Protein AF-A0A7Z0WDB1-F1 (afdb_monomer_lite)

pLDDT: mean 88.51, std 14.25, range [30.34, 98.25]

Foldseek 3Di:
DDDPDPPPDPDPPPPLDQDDADPDPFFHQKKKQQLFFPDQDDPQDPPVSSPDDRLRSLLVCLLVQWADFTADPLGFFGKRKIFGGDQVLLLCCVPPVVGQQWIWMFGNSVCVVLVKDFADEDEPVCSVVLVVDHSNSSSRYFYCDPDPVDHGHPVSRRMMIRGDRDDIGGHDLVRTQETGAADPPDDHDFNDKDKDFPVWWAQQVVRHTDPPPVDPSIDGDIDIDGHGGSNHPPHWYFYDDPSHTDTDD

Secondary structure (DSSP, 8-state):
-----------------PPPP--STT--SEEEEES--SSPPPTTS-HHHHHS-HHHHHHHHHHHTEE--B--TT-SS-EEEEEE--HHHHHHHHHTT---S-EEEEEHHHHHHTT-EEPEEEEGGGHHHHTTS-HHHHTTEEEEB--SSS-B--GGG-EEEEE-SSS-EE--GGGEEEEEESSTT--PPPSEEEEEEEEEEEETTT--B---TTSTTEEEEEEEEEEPPTTTTTSEEEEEETTEEEEE-

Organism: NCBI:txid485602

Structure (mmCIF, N/CA/C/O backbone):
data_AF-A0A7Z0WDB1-F1
#
_entry.id   AF-A0A7Z0WDB1-F1
#
loop_
_atom_site.group_PDB
_atom_site.id
_atom_site.type_symbol
_atom_site.label_atom_id
_atom_site.label_alt_id
_atom_site.label_comp_id
_atom_site.label_asym_id
_atom_site.label_entity_id
_atom_site.label_seq_id
_atom_site.pdbx_PDB_ins_code
_atom_site.Cartn_x
_atom_site.Cartn_y
_atom_site.Cartn_z
_atom_site.occupancy
_atom_site.B_iso_or_equiv
_atom_site.auth_seq_id
_atom_site.auth_comp_id
_atom_site.auth_asym_id
_atom_site.auth_atom_id
_atom_site.pdbx_PDB_model_num
ATOM 1 N N . MET A 1 1 ? 27.052 30.063 -28.445 1.00 38.59 1 MET A N 1
ATOM 2 C CA . MET A 1 1 ? 25.999 30.661 -27.600 1.00 38.59 1 MET A CA 1
ATOM 3 C C . MET A 1 1 ? 24.677 30.492 -28.322 1.00 38.59 1 MET A C 1
ATOM 5 O O . MET A 1 1 ? 24.383 31.265 -29.219 1.00 38.59 1 MET A O 1
ATOM 9 N N . LEU A 1 2 ? 23.943 29.428 -28.005 1.00 31.00 2 LEU A N 1
ATOM 10 C CA . LEU A 1 2 ? 22.585 29.199 -28.490 1.00 31.00 2 LEU A CA 1
ATOM 11 C C . LEU A 1 2 ? 21.698 29.111 -27.251 1.00 31.00 2 LEU A C 1
ATOM 13 O O . LEU A 1 2 ? 21.978 28.345 -26.334 1.00 31.00 2 LEU A O 1
ATOM 17 N N . SER A 1 3 ? 20.730 30.017 -27.210 1.00 31.23 3 SER A N 1
ATOM 18 C CA . SER A 1 3 ? 19.803 30.259 -26.114 1.00 31.23 3 SER A CA 1
ATOM 19 C C . SER A 1 3 ? 18.875 29.058 -25.922 1.00 31.23 3 SER A C 1
ATOM 21 O O . SER A 1 3 ? 18.164 28.681 -26.854 1.00 31.23 3 SER A O 1
ATOM 23 N N . CYS A 1 4 ? 18.878 28.470 -24.722 1.00 30.34 4 CYS A N 1
ATOM 24 C CA . CYS A 1 4 ? 17.812 27.580 -24.270 1.00 30.34 4 CYS A CA 1
ATOM 25 C C . CYS A 1 4 ? 16.528 28.404 -24.148 1.00 30.34 4 CYS A C 1
ATOM 27 O O . CYS A 1 4 ? 16.355 29.159 -23.193 1.00 30.34 4 CYS A O 1
ATOM 29 N N . SER A 1 5 ? 15.624 28.257 -25.115 1.00 33.12 5 SER A N 1
ATOM 30 C CA . SER A 1 5 ? 14.232 28.650 -24.923 1.00 33.12 5 SER A CA 1
ATOM 31 C C . SER A 1 5 ? 13.624 27.696 -23.901 1.00 33.12 5 SER A C 1
ATOM 33 O O . SER A 1 5 ? 13.421 26.517 -24.185 1.00 33.12 5 SER A O 1
ATOM 35 N N . ALA A 1 6 ? 13.386 28.205 -22.694 1.00 37.69 6 ALA A N 1
ATOM 36 C CA . ALA A 1 6 ? 12.505 27.574 -21.731 1.00 37.69 6 ALA A CA 1
ATOM 37 C C . ALA A 1 6 ? 11.120 27.448 -22.377 1.00 37.69 6 ALA A C 1
ATOM 39 O O . ALA A 1 6 ? 10.460 28.452 -22.650 1.00 37.69 6 ALA A O 1
ATOM 40 N N . LEU A 1 7 ? 10.698 26.214 -22.649 1.00 34.03 7 LEU A N 1
ATOM 41 C CA . LEU A 1 7 ? 9.294 25.913 -22.882 1.00 34.03 7 LEU A CA 1
ATOM 42 C C . LEU A 1 7 ? 8.573 26.161 -21.556 1.00 34.03 7 LEU A C 1
ATOM 44 O O . LEU A 1 7 ? 8.594 25.333 -20.651 1.00 34.03 7 LEU A O 1
ATOM 48 N N . LEU A 1 8 ? 8.010 27.358 -21.429 1.00 35.12 8 LEU A N 1
ATOM 49 C CA . LEU A 1 8 ? 7.005 27.674 -20.428 1.00 35.12 8 LEU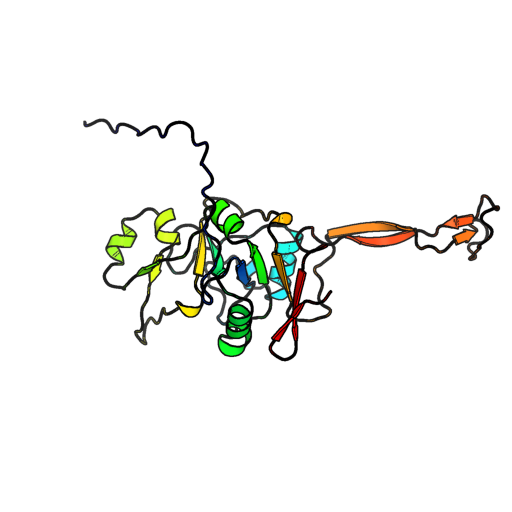 A CA 1
ATOM 50 C C . LEU A 1 8 ? 5.771 26.835 -20.771 1.00 35.12 8 LEU A C 1
ATOM 52 O O . LEU A 1 8 ? 5.099 27.107 -21.766 1.00 35.12 8 LEU A O 1
ATOM 56 N N . PHE A 1 9 ? 5.512 25.792 -19.984 1.00 38.75 9 PHE A N 1
ATOM 57 C CA . PHE A 1 9 ? 4.227 25.103 -20.009 1.00 38.75 9 PHE A CA 1
ATOM 58 C C . PHE A 1 9 ? 3.161 26.091 -19.505 1.00 38.75 9 PHE A C 1
ATOM 60 O O . PHE A 1 9 ? 3.326 26.648 -18.417 1.00 38.75 9 PHE A O 1
ATOM 67 N N . PRO A 1 10 ? 2.129 26.403 -20.307 1.00 39.53 10 PRO A N 1
ATOM 68 C CA . PRO A 1 10 ? 1.077 27.311 -19.887 1.00 39.53 10 PRO A CA 1
ATOM 69 C C . PRO A 1 10 ? 0.180 26.615 -18.859 1.00 39.53 10 PRO A C 1
ATOM 71 O O . PRO A 1 10 ? -0.410 25.590 -19.170 1.00 39.53 10 PRO A O 1
ATOM 74 N N . ASP A 1 11 ? 0.096 27.207 -17.666 1.00 41.34 11 ASP A N 1
ATOM 75 C CA . ASP A 1 11 ? -0.993 27.084 -16.684 1.00 41.34 11 ASP A CA 1
ATOM 76 C C . ASP A 1 11 ? -1.552 25.652 -16.494 1.00 41.34 11 ASP A C 1
ATOM 78 O O . ASP A 1 11 ? -2.602 25.287 -17.029 1.00 41.34 11 ASP A O 1
ATOM 82 N N . ASP A 1 12 ? -0.826 24.833 -15.719 1.00 43.88 12 ASP A N 1
ATOM 83 C CA . ASP A 1 12 ? -1.191 23.465 -15.315 1.00 43.88 12 ASP A CA 1
ATOM 84 C C . ASP A 1 12 ? -2.420 23.462 -14.383 1.00 43.88 12 ASP A C 1
ATOM 86 O O . ASP A 1 12 ? -2.365 23.135 -13.198 1.00 43.88 12 ASP A O 1
ATOM 90 N N . THR A 1 13 ? -3.593 23.741 -14.941 1.00 43.56 13 THR A N 1
ATOM 91 C CA . THR A 1 13 ? -4.767 22.965 -14.540 1.00 43.56 13 THR A CA 1
ATOM 92 C C . THR A 1 13 ? -4.617 21.610 -15.215 1.00 43.56 13 THR A C 1
ATOM 94 O O . THR A 1 13 ? -5.132 21.378 -16.307 1.00 43.56 13 THR A O 1
ATOM 97 N N . LEU A 1 14 ? -3.824 20.726 -14.597 1.00 50.75 14 LEU A N 1
ATOM 98 C CA . LEU A 1 14 ? -3.783 19.315 -14.962 1.00 50.75 14 LEU A CA 1
ATOM 99 C C . LEU A 1 14 ? -5.238 18.844 -15.009 1.00 50.75 14 LEU A C 1
ATOM 101 O O . LEU A 1 14 ? -5.885 18.706 -13.973 1.00 50.75 14 LEU A O 1
ATOM 105 N N . ASN A 1 15 ? -5.774 18.640 -16.214 1.00 50.28 15 ASN A N 1
ATOM 106 C CA . ASN A 1 15 ? -6.967 17.832 -16.398 1.00 50.28 15 ASN A CA 1
ATOM 107 C C . ASN A 1 15 ? -6.585 16.462 -15.853 1.00 50.28 15 ASN A C 1
ATOM 109 O O . ASN A 1 15 ? -5.952 15.672 -16.561 1.00 50.28 15 ASN A O 1
ATOM 113 N N . VAL A 1 16 ? -6.884 16.225 -14.574 1.00 57.31 16 VAL A N 1
ATOM 114 C CA . VAL A 1 16 ? -6.633 14.953 -13.912 1.00 57.31 16 VAL A CA 1
ATOM 115 C C . VAL A 1 16 ? -7.408 13.926 -14.713 1.00 57.31 16 VAL A C 1
ATOM 117 O O . VAL A 1 16 ? -8.638 13.861 -14.696 1.00 57.31 16 VAL A O 1
ATOM 120 N N . THR A 1 17 ? -6.671 13.215 -15.557 1.00 77.38 17 THR A N 1
ATOM 121 C CA . THR A 1 17 ? -7.268 12.307 -16.515 1.00 77.38 17 THR A CA 1
ATOM 122 C C . THR A 1 17 ? -7.651 11.081 -15.720 1.00 77.38 17 THR A C 1
ATOM 124 O O . THR A 1 17 ? -6.786 10.362 -15.225 1.00 77.38 17 THR A O 1
ATOM 127 N N . ARG A 1 18 ? -8.957 10.872 -15.562 1.00 91.00 18 ARG A N 1
ATOM 128 C CA . ARG A 1 18 ? -9.481 9.674 -14.921 1.00 91.00 18 ARG A CA 1
ATOM 129 C C . ARG A 1 18 ? -9.010 8.447 -15.702 1.00 91.00 18 ARG A C 1
ATOM 131 O O . ARG A 1 18 ? -9.263 8.341 -16.906 1.00 91.00 18 ARG A O 1
ATOM 138 N N . LEU A 1 19 ? -8.328 7.534 -15.020 1.00 92.44 19 LEU A N 1
ATOM 139 C CA . LEU A 1 19 ? -7.968 6.233 -15.556 1.00 92.44 19 LEU A CA 1
ATOM 140 C C . LEU A 1 19 ? -9.236 5.444 -15.882 1.00 92.44 19 LEU A C 1
ATOM 142 O O . LEU A 1 19 ? -10.295 5.615 -15.274 1.00 92.44 19 LEU A O 1
ATOM 146 N N . ARG A 1 20 ? -9.131 4.566 -16.879 1.00 92.31 20 ARG A N 1
ATOM 147 C CA . ARG A 1 20 ? -10.222 3.641 -17.183 1.00 92.31 20 ARG A CA 1
ATOM 148 C C . ARG A 1 20 ? -10.359 2.646 -16.031 1.00 92.31 20 ARG A C 1
ATOM 150 O O . ARG A 1 20 ? -9.318 2.151 -15.599 1.00 92.31 20 ARG A O 1
ATOM 157 N N . PRO A 1 21 ? -11.587 2.313 -15.603 1.00 90.94 21 PRO A N 1
ATOM 158 C CA . PRO A 1 21 ? -11.815 1.221 -14.663 1.00 90.94 21 PRO A CA 1
ATOM 159 C C . PRO A 1 21 ? -11.153 -0.083 -15.119 1.00 90.94 21 PRO A C 1
ATOM 161 O O . PRO A 1 21 ? -10.914 -0.302 -16.314 1.00 90.94 21 PRO A O 1
ATOM 164 N N . ALA A 1 22 ? -10.814 -0.941 -14.164 1.00 89.81 22 ALA A N 1
ATOM 165 C CA . ALA A 1 22 ? -10.252 -2.253 -14.436 1.00 89.81 22 ALA A CA 1
ATOM 166 C C . ALA A 1 22 ? -11.361 -3.234 -14.847 1.00 89.81 22 ALA A C 1
ATOM 168 O O . ALA A 1 22 ? -11.898 -3.970 -14.029 1.00 89.81 22 ALA A O 1
ATOM 169 N N . ASP A 1 23 ? -11.680 -3.267 -16.142 1.00 88.88 23 ASP A N 1
ATOM 170 C CA . ASP A 1 23 ? -12.677 -4.204 -16.689 1.00 88.88 23 ASP A CA 1
ATOM 171 C C . ASP A 1 23 ? -12.086 -5.593 -17.014 1.00 88.88 23 ASP A C 1
ATOM 173 O O . ASP A 1 23 ? -12.818 -6.560 -17.233 1.00 88.88 23 ASP A O 1
ATOM 177 N N . HIS A 1 24 ? -10.755 -5.705 -17.094 1.00 88.19 24 HIS A N 1
ATOM 178 C CA . HIS A 1 24 ? -10.068 -6.967 -17.375 1.00 88.19 24 HIS A CA 1
ATOM 179 C C . HIS A 1 24 ? -9.868 -7.767 -16.076 1.00 88.19 24 HIS A C 1
ATOM 181 O O . HIS A 1 24 ? -9.386 -7.187 -15.106 1.00 88.19 24 HIS A O 1
ATOM 187 N N . PRO A 1 25 ? -10.132 -9.089 -16.051 1.00 85.69 25 PRO A N 1
ATOM 188 C CA . PRO A 1 25 ? -10.057 -9.897 -14.824 1.00 85.69 25 PRO A CA 1
ATOM 189 C C . PRO A 1 25 ? -8.668 -9.918 -14.165 1.00 85.69 25 PRO A C 1
ATOM 191 O O . PRO A 1 25 ? -8.564 -10.051 -12.950 1.00 85.69 25 PRO A O 1
ATOM 194 N N . ASP A 1 26 ? -7.608 -9.747 -14.958 1.00 85.44 26 ASP A N 1
ATOM 195 C CA . ASP A 1 26 ? -6.220 -9.686 -14.471 1.00 85.44 26 ASP A CA 1
ATOM 196 C C . ASP A 1 26 ? -5.743 -8.260 -14.123 1.00 85.44 26 ASP A C 1
ATOM 198 O O . ASP A 1 26 ? -4.553 -8.032 -13.903 1.00 85.44 26 ASP A O 1
ATOM 202 N N . MET A 1 27 ? -6.644 -7.275 -14.127 1.00 90.06 27 MET A N 1
ATOM 203 C CA . MET A 1 27 ? -6.378 -5.902 -13.698 1.00 90.06 27 MET A CA 1
ATOM 204 C C . MET A 1 27 ? -7.158 -5.594 -12.422 1.00 90.06 27 MET A C 1
ATOM 206 O O . MET A 1 27 ? -8.155 -6.239 -12.115 1.00 90.06 27 MET A O 1
ATOM 210 N N . SER A 1 28 ? -6.700 -4.593 -11.676 1.00 93.94 28 SER A N 1
ATOM 211 C CA . SER A 1 28 ? -7.374 -4.151 -10.457 1.00 93.94 28 SER A CA 1
ATOM 212 C C . SER A 1 28 ? -7.471 -2.635 -10.421 1.00 93.94 28 SER A C 1
ATOM 214 O O . SER A 1 28 ? -6.554 -1.939 -10.862 1.00 93.94 28 SER A O 1
ATOM 216 N N . ASP A 1 29 ? -8.576 -2.131 -9.876 1.00 95.12 29 ASP A N 1
ATOM 217 C CA . ASP A 1 29 ? -8.707 -0.728 -9.479 1.00 95.12 29 ASP A CA 1
ATOM 218 C C . ASP A 1 29 ? -8.072 -0.461 -8.108 1.00 95.12 29 ASP A C 1
ATOM 220 O O . ASP A 1 29 ? -8.114 0.666 -7.622 1.00 95.12 29 ASP A O 1
ATOM 224 N N . TRP A 1 30 ? -7.433 -1.468 -7.506 1.00 95.88 30 TRP A N 1
ATOM 225 C CA . TRP A 1 30 ? -6.785 -1.369 -6.206 1.00 95.88 30 TRP A CA 1
ATOM 226 C C . TRP A 1 30 ? -5.293 -1.675 -6.258 1.00 95.88 30 TRP A C 1
ATOM 228 O O . TRP A 1 30 ? -4.822 -2.561 -6.981 1.00 95.88 30 TRP A O 1
ATOM 238 N N . LEU A 1 31 ? -4.552 -0.951 -5.422 1.00 98.06 31 LEU A N 1
ATOM 239 C CA . LEU A 1 31 ? -3.119 -1.101 -5.236 1.00 98.06 31 LEU A CA 1
ATOM 240 C C . LEU A 1 31 ? -2.771 -1.300 -3.773 1.00 98.06 31 LEU A C 1
ATOM 242 O O . LEU A 1 31 ? -3.148 -0.511 -2.913 1.00 98.06 31 LEU A O 1
ATOM 246 N N . THR A 1 32 ? -1.993 -2.342 -3.508 1.00 98.12 32 THR A N 1
ATOM 247 C CA . THR A 1 32 ? -1.588 -2.712 -2.153 1.00 98.12 32 THR A CA 1
ATOM 248 C C . THR A 1 32 ? -0.161 -2.263 -1.882 1.00 98.12 32 THR A C 1
ATOM 250 O O . THR A 1 32 ? 0.763 -2.644 -2.603 1.00 98.12 32 THR A O 1
ATOM 253 N N . HIS A 1 33 ? 0.047 -1.500 -0.812 1.00 98.12 33 HIS A N 1
ATOM 254 C CA . HIS A 1 33 ? 1.364 -1.325 -0.208 1.00 98.12 33 HIS A CA 1
ATOM 255 C C . HIS A 1 33 ? 1.541 -2.350 0.912 1.00 98.12 33 HIS A C 1
ATOM 257 O O . HIS A 1 33 ? 1.021 -2.170 2.013 1.00 98.12 33 HIS A O 1
ATOM 263 N N . PHE A 1 34 ? 2.289 -3.421 0.649 1.00 97.69 34 PHE A N 1
ATOM 264 C CA . PHE A 1 34 ? 2.680 -4.358 1.700 1.00 97.69 34 PHE A CA 1
ATOM 265 C C . PHE A 1 34 ? 3.734 -3.735 2.619 1.00 97.69 34 PHE A C 1
ATOM 267 O O . PHE A 1 34 ? 4.723 -3.155 2.160 1.00 97.69 34 PHE A O 1
ATOM 274 N N . THR A 1 35 ? 3.572 -3.919 3.926 1.00 96.62 35 THR A N 1
ATOM 275 C CA . THR A 1 35 ? 4.500 -3.394 4.940 1.00 96.62 35 THR A CA 1
ATOM 276 C C . THR A 1 35 ? 5.659 -4.347 5.240 1.00 96.62 35 THR A C 1
ATOM 278 O O . THR A 1 35 ? 6.550 -4.038 6.031 1.00 96.62 35 THR A O 1
ATOM 281 N N . GLY A 1 36 ? 5.725 -5.477 4.540 1.00 92.56 36 GLY A N 1
ATOM 282 C CA . GLY A 1 36 ? 6.875 -6.369 4.517 1.00 92.56 36 GLY A CA 1
ATOM 283 C C . GLY A 1 36 ? 6.992 -7.105 3.186 1.00 92.56 36 GLY A C 1
ATOM 284 O O . GLY A 1 36 ? 6.176 -6.929 2.285 1.00 92.56 36 GLY A O 1
ATOM 285 N N . ARG A 1 37 ? 8.042 -7.914 3.039 1.00 85.31 37 ARG A N 1
ATOM 286 C CA . ARG A 1 37 ? 8.297 -8.712 1.832 1.00 85.31 37 ARG A CA 1
ATOM 287 C C . ARG A 1 37 ? 8.847 -10.082 2.203 1.00 85.31 37 ARG A C 1
ATOM 289 O O . ARG A 1 37 ? 9.436 -10.239 3.268 1.00 85.31 37 ARG A O 1
ATOM 296 N N . ALA A 1 38 ? 8.770 -11.021 1.265 1.00 83.19 38 ALA A N 1
ATOM 297 C CA . ALA A 1 38 ? 9.368 -12.356 1.355 1.00 83.19 38 ALA A CA 1
ATOM 298 C C . ALA A 1 38 ? 10.914 -12.371 1.286 1.00 83.19 38 ALA A C 1
ATOM 300 O O . ALA A 1 38 ? 11.532 -13.376 0.942 1.00 83.19 38 ALA A O 1
ATOM 301 N N . ARG A 1 39 ? 11.562 -11.228 1.539 1.00 82.56 39 ARG A N 1
ATOM 302 C CA . ARG A 1 39 ? 13.013 -11.044 1.460 1.00 82.56 39 ARG A CA 1
ATOM 303 C C . ARG A 1 39 ? 13.482 -10.033 2.507 1.00 82.56 39 ARG A C 1
ATOM 305 O O . ARG A 1 39 ? 12.700 -9.151 2.870 1.00 82.56 39 ARG A O 1
ATOM 312 N N . PRO A 1 40 ? 14.748 -10.110 2.958 1.00 78.81 40 PRO A N 1
ATOM 313 C CA . PRO A 1 40 ? 15.308 -9.127 3.876 1.00 78.81 40 PRO A CA 1
ATOM 314 C C . PRO A 1 40 ? 15.193 -7.702 3.331 1.00 78.81 40 PRO A C 1
ATOM 316 O O . PRO A 1 40 ? 15.293 -7.469 2.121 1.00 78.81 40 PRO A O 1
ATOM 319 N N . ALA A 1 41 ? 15.012 -6.738 4.232 1.00 79.31 41 ALA A N 1
ATOM 320 C CA . ALA A 1 41 ? 14.983 -5.334 3.856 1.00 79.31 41 ALA A CA 1
ATOM 321 C C . ALA A 1 41 ? 16.333 -4.897 3.255 1.00 79.31 41 ALA A C 1
ATOM 323 O O . ALA A 1 41 ? 17.403 -5.265 3.741 1.00 79.31 41 ALA A O 1
ATOM 324 N N . SER A 1 42 ? 16.280 -4.094 2.190 1.00 78.25 42 SER A N 1
ATOM 325 C CA . SER A 1 42 ? 17.474 -3.516 1.560 1.00 78.25 42 SER A CA 1
ATOM 326 C C . SER A 1 42 ? 18.161 -2.526 2.498 1.00 78.25 42 SER A C 1
ATOM 328 O O . SER A 1 42 ? 17.484 -1.766 3.185 1.00 78.25 42 SER A O 1
ATOM 330 N N . ASN A 1 43 ? 19.494 -2.443 2.446 1.00 80.50 43 ASN A N 1
ATOM 331 C CA . ASN A 1 43 ? 20.279 -1.448 3.188 1.00 80.50 43 ASN A CA 1
ATOM 332 C C . ASN A 1 43 ? 19.950 0.012 2.828 1.00 80.50 43 ASN A C 1
ATOM 334 O O .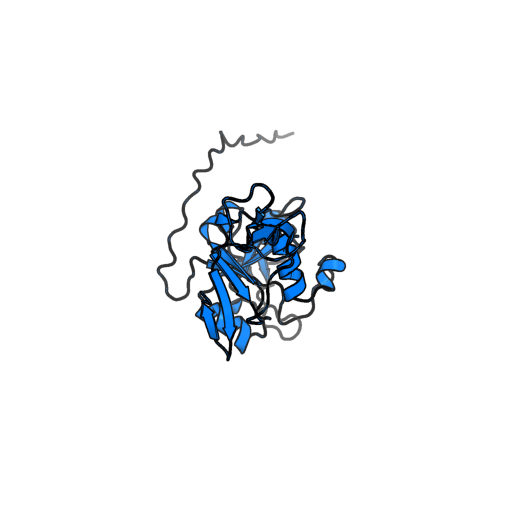 ASN A 1 43 ? 20.310 0.907 3.585 1.00 80.50 43 ASN A O 1
ATOM 338 N N . ASN A 1 44 ? 19.256 0.245 1.710 1.00 80.12 44 ASN A N 1
ATOM 339 C CA . ASN A 1 44 ? 18.792 1.571 1.286 1.00 80.12 44 ASN A CA 1
ATOM 340 C C . ASN A 1 44 ? 17.550 2.059 2.053 1.00 80.12 44 ASN A C 1
ATOM 342 O O . ASN A 1 44 ? 17.112 3.189 1.854 1.00 80.12 44 ASN A O 1
ATOM 346 N N . VAL A 1 45 ? 16.949 1.203 2.879 1.00 83.44 45 VAL A N 1
ATOM 347 C CA . VAL A 1 45 ? 15.829 1.560 3.751 1.00 83.44 45 VAL A CA 1
ATOM 348 C C . VAL A 1 45 ? 16.382 2.116 5.067 1.00 83.44 45 VAL A C 1
ATOM 350 O O . VAL A 1 45 ? 17.391 1.624 5.579 1.00 83.44 45 VAL A O 1
ATOM 353 N N . ASP A 1 46 ? 15.723 3.130 5.633 1.00 85.94 46 ASP A N 1
ATOM 354 C CA . ASP A 1 46 ? 16.080 3.689 6.943 1.00 85.94 46 ASP A CA 1
ATOM 355 C C . ASP A 1 46 ? 16.244 2.578 7.999 1.00 85.94 46 ASP A C 1
ATOM 357 O O . ASP A 1 46 ? 15.469 1.621 8.031 1.00 85.94 46 ASP A O 1
ATOM 361 N N . ALA A 1 47 ? 17.276 2.676 8.845 1.00 87.31 47 ALA A N 1
ATOM 362 C CA . ALA A 1 47 ? 17.594 1.650 9.842 1.00 87.31 47 ALA A CA 1
ATOM 363 C C . ALA A 1 47 ? 16.414 1.337 10.773 1.00 87.31 47 ALA A C 1
ATOM 365 O O . ALA A 1 47 ? 16.140 0.168 11.027 1.00 87.31 47 ALA A O 1
ATOM 366 N N . ARG A 1 48 ? 15.663 2.359 11.198 1.00 87.06 48 ARG A N 1
ATOM 367 C CA . ARG A 1 48 ? 14.499 2.183 12.072 1.00 87.06 48 ARG A CA 1
ATOM 368 C C . ARG A 1 48 ? 13.396 1.408 11.364 1.00 87.06 48 ARG A C 1
ATOM 370 O O . ARG A 1 48 ? 12.797 0.524 11.958 1.00 87.06 48 ARG A O 1
ATOM 377 N N . ILE A 1 49 ? 13.160 1.699 10.082 1.00 87.75 49 ILE A N 1
ATOM 378 C CA . ILE A 1 49 ? 12.163 0.980 9.274 1.00 87.75 49 ILE A CA 1
ATOM 379 C C . ILE A 1 49 ? 12.617 -0.461 9.006 1.00 87.75 49 ILE A C 1
ATOM 381 O O . ILE A 1 49 ? 11.790 -1.366 8.992 1.00 87.75 49 ILE A O 1
ATOM 385 N N . ARG A 1 50 ? 13.920 -0.697 8.805 1.00 88.62 50 ARG A N 1
ATOM 386 C CA . ARG A 1 50 ? 14.468 -2.048 8.589 1.00 88.62 50 ARG A CA 1
ATOM 387 C C . ARG A 1 50 ? 14.277 -2.977 9.785 1.00 88.62 50 ARG A C 1
ATOM 389 O O . ARG A 1 50 ? 14.189 -4.183 9.586 1.00 88.62 50 ARG A O 1
ATOM 396 N N . GLU A 1 51 ? 14.255 -2.427 10.993 1.00 90.69 51 GLU A N 1
ATOM 397 C CA . GLU A 1 51 ? 14.094 -3.184 12.238 1.00 90.69 51 GLU A CA 1
ATOM 398 C C . GLU A 1 51 ? 12.622 -3.453 12.591 1.00 90.69 51 GLU A C 1
ATOM 400 O O . GLU A 1 51 ? 12.342 -4.352 13.385 1.00 90.69 51 GLU A O 1
ATOM 405 N N . MET A 1 52 ? 11.680 -2.716 11.994 1.00 94.25 52 MET A N 1
ATOM 406 C CA . MET A 1 52 ? 10.248 -2.917 12.215 1.00 94.25 52 MET A CA 1
ATOM 407 C C . MET A 1 52 ? 9.769 -4.231 11.597 1.00 94.25 52 MET A C 1
ATOM 409 O O . MET A 1 52 ? 10.034 -4.539 10.432 1.00 94.25 52 MET A O 1
ATOM 413 N N . LYS A 1 53 ? 8.974 -4.977 12.364 1.00 95.50 53 LYS A N 1
ATOM 414 C CA . LYS A 1 53 ? 8.146 -6.054 11.818 1.00 95.50 53 LYS A CA 1
ATOM 415 C C . LYS A 1 53 ? 7.028 -5.474 10.929 1.00 95.50 53 LYS A C 1
ATOM 417 O O . LYS A 1 53 ? 6.688 -4.297 11.074 1.00 95.50 53 LYS A O 1
ATOM 422 N N . PRO A 1 54 ? 6.435 -6.265 10.016 1.00 96.81 54 PRO A N 1
ATOM 423 C CA . PRO A 1 54 ? 5.406 -5.766 9.100 1.00 96.81 54 PRO A CA 1
ATOM 424 C C . PRO A 1 54 ? 4.190 -5.126 9.794 1.00 96.81 54 PRO A C 1
ATOM 426 O O . PRO A 1 54 ? 3.725 -4.075 9.358 1.00 96.81 54 PRO A O 1
ATOM 429 N N . ASP A 1 55 ? 3.719 -5.705 10.897 1.00 97.75 55 ASP A N 1
ATOM 430 C CA . ASP A 1 55 ? 2.635 -5.177 11.737 1.00 97.75 55 ASP A CA 1
ATOM 431 C C . ASP A 1 55 ? 3.011 -3.838 12.388 1.00 97.75 55 ASP A C 1
ATOM 433 O O . ASP A 1 55 ? 2.249 -2.879 12.337 1.00 97.75 55 ASP A O 1
ATOM 437 N N . GLN A 1 56 ? 4.231 -3.729 12.915 1.00 97.44 56 GLN A N 1
ATOM 438 C CA . GLN A 1 56 ? 4.740 -2.488 13.513 1.00 97.44 56 GLN A CA 1
ATOM 439 C C . GLN A 1 56 ? 4.905 -1.376 12.475 1.00 97.44 56 GLN A C 1
ATOM 441 O O . GLN A 1 56 ? 4.679 -0.202 12.759 1.00 97.44 56 GLN A O 1
ATOM 446 N N . ARG A 1 57 ? 5.311 -1.736 11.254 1.00 97.19 57 ARG A N 1
ATOM 447 C CA . ARG A 1 57 ? 5.423 -0.776 10.159 1.00 97.19 57 ARG A CA 1
ATOM 448 C C . ARG A 1 57 ? 4.050 -0.308 9.683 1.00 97.19 57 ARG A C 1
ATOM 450 O O . ARG A 1 57 ? 3.916 0.865 9.351 1.00 97.19 57 ARG A O 1
ATOM 457 N N . LEU A 1 58 ? 3.056 -1.197 9.652 1.00 98.19 58 LEU A N 1
ATOM 458 C CA . LEU A 1 58 ? 1.671 -0.818 9.375 1.00 98.19 58 LEU A CA 1
ATOM 459 C C . LEU A 1 58 ? 1.146 0.143 10.442 1.00 98.19 58 LEU A C 1
ATOM 461 O O . LEU A 1 58 ? 0.625 1.193 10.083 1.00 98.19 58 LEU A O 1
ATOM 465 N N . ASP A 1 59 ? 1.363 -0.170 11.722 1.00 98.06 59 ASP A N 1
ATOM 466 C CA . ASP A 1 59 ? 0.988 0.700 12.840 1.00 98.06 59 ASP A CA 1
ATOM 467 C C . ASP A 1 59 ? 1.572 2.111 12.687 1.00 98.06 59 ASP A C 1
ATOM 469 O O . ASP A 1 59 ? 0.847 3.103 12.712 1.00 98.06 59 ASP A O 1
ATOM 473 N N . ALA A 1 60 ? 2.880 2.203 12.422 1.00 97.12 60 ALA A N 1
ATOM 474 C CA . ALA A 1 60 ? 3.556 3.481 12.223 1.00 97.12 60 ALA A CA 1
ATOM 475 C C . ALA A 1 60 ? 2.990 4.269 11.030 1.00 97.12 60 ALA A C 1
ATOM 477 O O . ALA A 1 60 ? 2.758 5.467 11.151 1.00 97.12 60 ALA A O 1
ATOM 478 N N . ILE A 1 61 ? 2.735 3.612 9.891 1.00 97.75 61 ILE A N 1
ATOM 479 C CA . ILE A 1 61 ? 2.154 4.264 8.705 1.00 97.75 61 ILE A CA 1
ATOM 480 C C . ILE A 1 61 ? 0.753 4.804 9.011 1.00 97.75 61 ILE A C 1
ATOM 482 O O . ILE A 1 61 ? 0.446 5.938 8.643 1.00 97.75 61 ILE A O 1
ATOM 486 N N . LEU A 1 62 ? -0.087 4.012 9.685 1.00 97.88 62 LEU A N 1
ATOM 487 C CA . LEU A 1 62 ? -1.445 4.415 10.042 1.00 97.88 62 LEU A CA 1
ATOM 488 C C . LEU A 1 62 ? -1.426 5.586 11.029 1.00 97.88 62 LEU A C 1
ATOM 490 O O . LEU A 1 62 ? -2.103 6.582 10.786 1.00 97.88 62 LEU A O 1
ATOM 494 N N . ALA A 1 63 ? -0.630 5.493 12.096 1.00 96.00 63 ALA A N 1
ATOM 495 C CA . ALA A 1 63 ? -0.533 6.519 13.131 1.00 96.00 63 ALA A CA 1
ATOM 496 C C . ALA A 1 63 ? 0.061 7.839 12.615 1.00 96.00 63 ALA A C 1
ATOM 498 O O . ALA A 1 63 ? -0.421 8.914 12.970 1.00 96.00 63 ALA A O 1
ATOM 499 N N . GLU A 1 64 ? 1.095 7.777 11.772 1.00 95.75 64 GLU A N 1
ATOM 500 C CA . GLU A 1 64 ? 1.741 8.968 11.206 1.00 95.75 64 GLU A CA 1
ATOM 501 C C . GLU A 1 64 ? 0.973 9.541 9.996 1.00 95.75 64 GLU A C 1
ATOM 503 O O . GLU A 1 64 ? 1.162 10.710 9.641 1.00 95.75 64 GLU A O 1
ATOM 508 N N . GLY A 1 65 ? 0.114 8.739 9.354 1.00 96.69 65 GLY A N 1
ATOM 509 C CA . GLY A 1 65 ? -0.640 9.123 8.158 1.00 96.69 65 GLY A CA 1
ATOM 510 C C . GLY A 1 65 ? 0.256 9.403 6.949 1.00 96.69 65 GLY A C 1
ATOM 511 O O . GLY A 1 65 ? -0.049 10.269 6.125 1.00 96.69 65 GLY A O 1
ATOM 512 N N . GLU A 1 66 ? 1.408 8.736 6.856 1.00 97.06 66 GLU A N 1
ATOM 513 C CA . GLU A 1 66 ? 2.386 8.974 5.796 1.00 97.06 66 GLU A CA 1
ATOM 514 C C . GLU A 1 66 ? 3.238 7.747 5.461 1.00 97.06 66 GLU A C 1
ATOM 516 O O . GLU A 1 66 ? 3.523 6.891 6.297 1.00 97.06 66 GLU A O 1
ATOM 521 N N . PHE A 1 67 ? 3.725 7.703 4.222 1.00 97.00 67 PHE A N 1
ATOM 522 C CA . PHE A 1 67 ? 4.776 6.789 3.805 1.00 97.00 67 PHE A CA 1
ATOM 523 C C . PHE A 1 67 ? 6.134 7.476 3.808 1.00 97.00 67 PHE A C 1
ATOM 525 O O . PHE A 1 67 ? 6.321 8.562 3.251 1.00 97.00 67 PHE A O 1
ATOM 532 N N . ARG A 1 68 ? 7.128 6.758 4.328 1.00 95.06 68 ARG A N 1
ATOM 533 C CA . ARG A 1 68 ? 8.542 7.094 4.163 1.00 95.06 68 ARG A CA 1
ATOM 534 C C . ARG A 1 68 ? 9.090 6.368 2.927 1.00 95.06 68 ARG A C 1
ATOM 536 O O . ARG A 1 68 ? 9.198 5.136 2.959 1.00 95.06 68 ARG A O 1
ATOM 543 N N . PRO A 1 69 ? 9.394 7.084 1.831 1.00 94.50 69 PRO A N 1
ATOM 544 C CA . PRO A 1 69 ? 9.872 6.473 0.595 1.00 94.50 69 PRO A CA 1
ATOM 545 C C . PRO A 1 69 ? 11.301 5.940 0.761 1.00 94.50 69 PRO A C 1
ATOM 547 O O . PRO A 1 69 ? 12.076 6.431 1.581 1.00 94.50 69 PRO A O 1
ATOM 550 N N . ALA A 1 70 ? 11.677 4.954 -0.053 1.00 92.19 70 ALA A N 1
ATOM 551 C CA . ALA A 1 70 ? 13.040 4.422 -0.080 1.00 92.19 70 ALA A CA 1
ATOM 552 C C . ALA A 1 70 ? 13.555 4.304 -1.516 1.00 92.19 70 ALA A C 1
ATOM 554 O O . ALA A 1 70 ? 12.782 4.079 -2.449 1.00 92.19 70 ALA A O 1
ATOM 555 N N . VAL A 1 71 ? 14.870 4.441 -1.702 1.00 90.00 71 VAL A N 1
ATOM 556 C CA . VAL A 1 71 ? 15.495 4.239 -3.016 1.00 90.00 71 VAL A CA 1
ATOM 557 C C . VAL A 1 71 ? 15.458 2.752 -3.359 1.00 90.00 71 VAL A C 1
ATOM 559 O O . VAL A 1 71 ? 16.001 1.909 -2.636 1.00 90.00 71 VAL A O 1
ATOM 562 N N . THR A 1 72 ? 14.811 2.429 -4.475 1.00 85.56 72 THR A N 1
ATOM 563 C CA . THR A 1 72 ? 14.673 1.046 -4.944 1.00 85.56 72 THR A CA 1
ATOM 564 C C . THR A 1 72 ? 15.987 0.510 -5.522 1.00 85.56 72 THR A C 1
ATOM 566 O O . THR A 1 72 ? 16.930 1.259 -5.779 1.00 85.56 72 THR A O 1
ATOM 569 N N . TYR A 1 73 ? 16.069 -0.804 -5.756 1.00 76.00 73 TYR A N 1
ATOM 570 C CA . TYR A 1 73 ? 17.266 -1.435 -6.333 1.00 76.00 73 TYR A CA 1
ATOM 571 C C . TYR A 1 73 ? 17.611 -0.901 -7.736 1.00 76.00 73 TYR A C 1
ATOM 573 O O . TYR A 1 73 ? 18.773 -0.902 -8.139 1.00 76.00 73 TYR A O 1
ATOM 581 N N . SER A 1 74 ? 16.612 -0.393 -8.460 1.00 72.94 74 SER A N 1
ATOM 582 C CA . SER A 1 74 ? 16.777 0.235 -9.772 1.00 72.94 74 SER A CA 1
ATOM 583 C C . SER A 1 74 ? 17.485 1.596 -9.724 1.00 72.94 74 SER A C 1
ATOM 585 O O . SER A 1 74 ? 17.872 2.118 -10.769 1.00 72.94 74 SER A O 1
ATOM 587 N N . GLY A 1 75 ? 17.649 2.181 -8.532 1.00 84.31 75 GLY A N 1
ATOM 588 C CA . GLY A 1 75 ? 18.057 3.571 -8.352 1.00 84.31 75 GLY A CA 1
ATOM 589 C C . GLY A 1 75 ? 16.899 4.546 -8.593 1.00 84.31 75 GLY A C 1
ATOM 590 O O . GLY A 1 75 ? 15.738 4.210 -8.354 1.00 84.31 75 GLY A O 1
ATOM 591 N N . GLY A 1 76 ? 17.233 5.752 -9.060 1.00 90.31 76 GLY A N 1
ATOM 592 C CA . GLY A 1 76 ? 16.283 6.854 -9.233 1.00 90.31 76 GLY A CA 1
ATOM 593 C C . GLY A 1 76 ? 15.956 7.567 -7.919 1.00 90.31 76 GLY A C 1
ATOM 594 O O . GLY A 1 76 ? 16.696 7.458 -6.938 1.00 90.31 76 GLY A O 1
ATOM 595 N N . LEU A 1 77 ? 14.843 8.298 -7.911 1.00 94.81 77 LEU A N 1
ATOM 596 C CA . LEU A 1 77 ? 14.312 8.928 -6.701 1.00 94.81 77 LEU A CA 1
ATOM 597 C C . LEU A 1 77 ? 13.800 7.877 -5.697 1.00 94.81 77 LEU A C 1
ATOM 599 O O . LEU A 1 77 ? 13.366 6.796 -6.119 1.00 94.81 77 LEU A O 1
ATOM 603 N N . PRO A 1 78 ? 13.783 8.193 -4.384 1.00 95.38 78 PRO A N 1
ATOM 604 C CA . PRO A 1 78 ? 13.005 7.438 -3.408 1.00 95.38 78 PRO A CA 1
ATOM 605 C C . PRO A 1 78 ? 11.560 7.259 -3.880 1.00 95.38 78 PRO A C 1
ATOM 607 O O . PRO A 1 78 ? 10.982 8.170 -4.471 1.00 95.38 78 PRO A O 1
ATOM 610 N N . ALA A 1 79 ? 10.965 6.097 -3.619 1.00 96.69 79 ALA A N 1
ATOM 611 C CA . ALA A 1 79 ? 9.596 5.824 -4.034 1.00 96.69 79 ALA A CA 1
ATOM 612 C C . ALA A 1 79 ? 8.790 5.074 -2.978 1.00 96.69 79 ALA A C 1
ATOM 614 O O . ALA A 1 79 ? 9.332 4.305 -2.177 1.00 96.69 79 ALA A O 1
ATOM 615 N N . VAL A 1 80 ? 7.474 5.267 -3.034 1.00 97.31 80 VAL A N 1
ATOM 616 C CA . VAL A 1 80 ? 6.495 4.386 -2.392 1.00 97.31 80 VAL A CA 1
ATOM 617 C C . VAL A 1 80 ? 6.035 3.385 -3.440 1.00 97.31 80 VAL A C 1
ATOM 619 O O . VAL A 1 80 ? 5.623 3.769 -4.534 1.00 97.31 80 VAL A O 1
ATOM 622 N N . CYS A 1 81 ? 6.184 2.101 -3.130 1.00 96.56 81 CYS A N 1
ATOM 623 C CA . CYS A 1 81 ? 5.932 1.015 -4.072 1.00 96.56 81 CYS A CA 1
ATOM 624 C C . CYS A 1 81 ? 4.623 0.316 -3.716 1.00 96.56 81 CYS A C 1
ATOM 626 O O . CYS A 1 81 ? 4.370 0.064 -2.539 1.00 96.56 81 CYS A O 1
ATOM 628 N N . PHE A 1 82 ? 3.843 -0.034 -4.725 1.00 98.12 82 PHE A N 1
ATOM 629 C CA . PHE A 1 82 ? 2.575 -0.735 -4.591 1.00 98.12 82 PHE A CA 1
ATOM 630 C C . PHE A 1 82 ? 2.537 -1.921 -5.547 1.00 98.12 82 PHE A C 1
ATOM 632 O O . PHE A 1 82 ? 3.307 -1.981 -6.503 1.00 98.12 82 PHE A O 1
ATOM 639 N N . THR A 1 83 ? 1.602 -2.826 -5.314 1.00 97.44 83 THR A N 1
ATOM 640 C CA . THR A 1 83 ? 1.288 -3.944 -6.197 1.00 97.44 83 THR A CA 1
ATOM 641 C C . THR A 1 83 ? -0.147 -3.801 -6.684 1.00 97.44 83 THR A C 1
ATOM 643 O O . THR A 1 83 ? -1.066 -3.751 -5.867 1.00 97.44 83 THR A O 1
ATOM 646 N N . GLU A 1 84 ? -0.350 -3.731 -8.004 1.00 97.31 84 GLU A N 1
ATOM 647 C CA . GLU A 1 84 ? -1.695 -3.791 -8.589 1.00 97.31 84 GLU A CA 1
ATOM 648 C C . GLU A 1 84 ? -2.159 -5.249 -8.616 1.00 97.31 84 GLU A C 1
ATOM 650 O O . GLU A 1 84 ? -1.616 -6.084 -9.346 1.00 97.31 84 GLU A O 1
ATOM 655 N N . SER A 1 85 ? -3.167 -5.585 -7.820 1.00 92.00 85 SER A N 1
ATOM 656 C CA . SER A 1 85 ? -3.693 -6.950 -7.739 1.00 92.00 85 SER A CA 1
ATOM 657 C C . SER A 1 85 ? -5.152 -6.945 -7.310 1.00 92.00 85 SER A C 1
ATOM 659 O O . SER A 1 85 ? -5.586 -6.078 -6.553 1.00 92.00 85 SER A O 1
ATOM 661 N N . SER A 1 86 ? -5.915 -7.911 -7.821 1.00 91.62 86 SER A N 1
ATOM 662 C CA . SER A 1 86 ? -7.222 -8.256 -7.261 1.00 91.62 86 SER A CA 1
ATOM 663 C C . SER A 1 86 ? -7.039 -8.878 -5.872 1.00 91.62 86 SER A C 1
ATOM 665 O O . SER A 1 86 ? -5.917 -9.225 -5.496 1.00 91.62 86 SER A O 1
ATOM 667 N N . VAL A 1 87 ? -8.130 -9.083 -5.127 1.00 92.06 87 VAL A N 1
ATOM 668 C CA . VAL A 1 87 ? -8.081 -9.791 -3.831 1.00 92.06 87 VAL A CA 1
ATOM 669 C C . VAL A 1 87 ? -7.399 -11.152 -3.987 1.00 92.06 87 VAL A C 1
ATOM 671 O O . VAL A 1 87 ? -6.412 -11.411 -3.310 1.00 92.06 87 VAL A O 1
ATOM 674 N N . ALA A 1 88 ? -7.806 -11.955 -4.975 1.00 92.00 88 ALA A N 1
ATOM 675 C CA . ALA A 1 88 ? -7.178 -13.248 -5.261 1.00 92.00 88 ALA A CA 1
ATOM 676 C C . ALA A 1 88 ? -5.672 -13.139 -5.586 1.00 92.00 88 ALA A C 1
ATOM 678 O O . ALA A 1 88 ? -4.886 -14.019 -5.236 1.00 92.00 88 ALA A O 1
ATOM 679 N N . GLY A 1 89 ? -5.245 -12.050 -6.238 1.00 93.38 89 GLY A N 1
ATOM 680 C CA . GLY A 1 89 ? -3.827 -11.772 -6.476 1.00 93.38 89 GLY A CA 1
ATOM 681 C C . GLY A 1 89 ? -3.061 -11.473 -5.183 1.00 93.38 89 GLY A C 1
ATOM 682 O O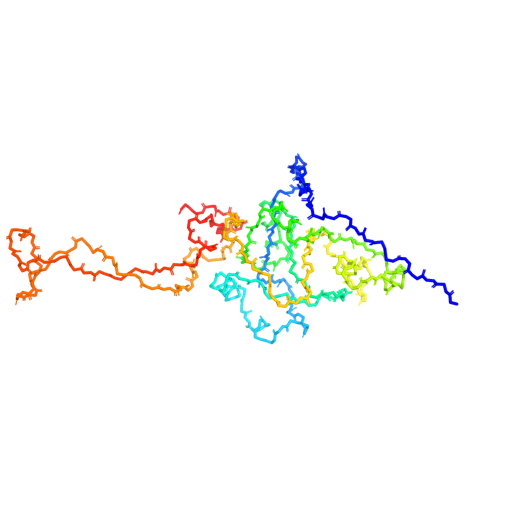 . GLY A 1 89 ? -1.957 -11.979 -4.995 1.00 93.38 89 GLY A O 1
ATOM 683 N N . VAL A 1 90 ? -3.658 -10.710 -4.264 1.00 94.75 90 VAL A N 1
ATOM 684 C CA . VAL A 1 90 ? -3.096 -10.458 -2.926 1.00 94.75 90 VAL A CA 1
ATOM 685 C C . VAL A 1 90 ? -2.985 -11.763 -2.129 1.00 94.75 90 VAL A C 1
ATOM 687 O O . VAL A 1 90 ? -1.929 -12.030 -1.557 1.00 94.75 90 VAL A O 1
ATOM 690 N N . GLU A 1 91 ? -4.018 -12.611 -2.142 1.00 95.75 91 GLU A N 1
ATOM 691 C CA . GLU A 1 91 ? -3.995 -13.925 -1.481 1.00 95.75 91 GLU A CA 1
ATOM 692 C C . GLU A 1 91 ? -2.878 -14.821 -2.029 1.00 95.75 91 GLU A C 1
ATOM 694 O O . GLU A 1 91 ? -2.142 -15.435 -1.257 1.00 95.75 91 GLU A O 1
ATOM 699 N N . TYR A 1 92 ? -2.696 -14.851 -3.355 1.00 95.00 92 TYR A N 1
ATOM 700 C CA . TYR A 1 92 ? -1.585 -15.555 -3.999 1.00 95.00 92 TYR A CA 1
ATOM 701 C C . TYR A 1 92 ? -0.221 -15.020 -3.535 1.00 95.00 92 TYR A C 1
ATOM 703 O O . TYR A 1 92 ? 0.669 -15.799 -3.193 1.00 95.00 92 TYR A O 1
ATOM 711 N N . LEU A 1 93 ? -0.040 -13.698 -3.459 1.00 95.56 93 LEU A N 1
ATOM 712 C CA . LEU A 1 93 ? 1.223 -13.114 -2.993 1.00 95.56 93 LEU A CA 1
ATOM 713 C C . LEU A 1 93 ? 1.538 -13.506 -1.543 1.00 95.56 93 LEU A C 1
ATOM 715 O O . LEU A 1 93 ? 2.693 -13.802 -1.223 1.00 95.56 93 LEU A O 1
ATOM 719 N N . ILE A 1 94 ? 0.525 -13.538 -0.676 1.00 96.50 94 ILE A N 1
ATOM 720 C CA . ILE A 1 94 ? 0.678 -13.941 0.725 1.00 96.50 94 ILE A CA 1
ATOM 721 C C . ILE A 1 94 ? 0.997 -15.439 0.818 1.00 96.50 94 ILE A C 1
ATOM 723 O O . ILE A 1 94 ? 2.021 -15.822 1.386 1.00 96.50 94 ILE A O 1
ATOM 727 N N . ARG A 1 95 ? 0.146 -16.289 0.233 1.00 95.94 95 ARG A N 1
ATOM 728 C CA . ARG A 1 95 ? 0.219 -17.750 0.361 1.00 95.94 95 ARG A CA 1
ATOM 729 C C . ARG A 1 95 ? 1.407 -18.357 -0.378 1.00 95.94 95 ARG A C 1
ATOM 731 O O . ARG A 1 95 ? 2.106 -19.200 0.177 1.00 95.94 95 ARG A O 1
ATOM 738 N N . ASP A 1 96 ? 1.615 -17.950 -1.625 1.00 95.12 96 ASP A N 1
ATOM 739 C CA . ASP A 1 96 ? 2.508 -18.630 -2.566 1.00 95.12 96 ASP A CA 1
ATOM 740 C C . ASP A 1 96 ? 3.832 -17.876 -2.769 1.00 95.12 96 ASP A C 1
ATOM 742 O O . ASP A 1 96 ? 4.863 -18.494 -3.040 1.00 95.12 96 ASP A O 1
ATOM 746 N N . CYS A 1 97 ? 3.842 -16.547 -2.608 1.00 94.06 97 CYS A N 1
ATOM 747 C CA . CYS A 1 97 ? 5.059 -15.734 -2.744 1.00 94.06 97 CYS A CA 1
ATOM 748 C C . CYS A 1 97 ? 5.688 -15.321 -1.405 1.00 94.06 97 CYS A C 1
ATOM 750 O O . CYS A 1 97 ? 6.745 -14.693 -1.414 1.00 94.06 97 CYS A O 1
ATOM 752 N N . GLY A 1 98 ? 5.084 -15.680 -0.266 1.00 93.75 98 GLY A N 1
ATOM 753 C CA . GLY A 1 98 ? 5.639 -15.453 1.072 1.00 93.75 98 GLY A CA 1
ATOM 754 C C . GLY A 1 98 ? 5.559 -14.005 1.559 1.00 93.75 98 GLY A C 1
ATOM 755 O O . GLY A 1 98 ? 6.343 -13.604 2.426 1.00 93.75 98 GLY A O 1
ATOM 756 N N . PHE A 1 99 ? 4.663 -13.192 0.991 1.00 95.88 99 PHE A N 1
ATOM 757 C CA . PHE A 1 99 ? 4.416 -11.853 1.517 1.00 95.88 99 PHE A CA 1
ATOM 758 C C . PHE A 1 99 ? 3.758 -11.951 2.897 1.00 95.88 99 PHE A C 1
ATOM 760 O O . PHE A 1 99 ? 2.834 -12.740 3.090 1.00 95.88 99 PHE A O 1
ATOM 767 N N . PRO A 1 100 ? 4.203 -11.154 3.880 1.00 95.81 100 PRO A N 1
ATOM 768 C CA . PRO A 1 100 ? 3.516 -11.107 5.156 1.00 95.81 100 PRO A CA 1
ATOM 769 C C . PRO A 1 100 ? 2.138 -10.441 4.963 1.00 95.81 100 PRO A C 1
ATOM 771 O O . PRO A 1 100 ? 2.048 -9.467 4.210 1.00 95.81 100 PRO A O 1
ATOM 774 N N . PRO A 1 101 ? 1.078 -10.924 5.637 1.00 96.88 101 PRO A N 1
ATOM 775 C CA . PRO A 1 101 ? -0.296 -10.441 5.469 1.00 96.88 101 PRO A CA 1
ATOM 776 C C . PRO A 1 101 ? -0.528 -9.098 6.180 1.00 96.88 101 PRO A C 1
ATOM 778 O O . PRO A 1 101 ? -1.365 -8.982 7.063 1.00 96.88 101 PRO A O 1
ATOM 781 N N . TRP A 1 102 ? 0.257 -8.082 5.829 1.00 98.06 102 TRP A N 1
ATOM 782 C CA . TRP A 1 102 ? 0.187 -6.746 6.411 1.00 98.06 102 TRP A CA 1
ATOM 783 C C . TRP A 1 102 ? 0.375 -5.710 5.311 1.00 98.06 102 TRP A C 1
ATOM 785 O O . TRP A 1 102 ? 1.373 -5.730 4.580 1.00 98.06 102 TRP A O 1
ATOM 795 N N . GLY A 1 103 ? -0.591 -4.811 5.175 1.00 97.81 103 GLY A N 1
ATOM 796 C CA . GLY A 1 103 ? -0.589 -3.846 4.089 1.00 97.81 103 GLY A CA 1
ATOM 797 C C . GLY A 1 103 ? -1.765 -2.894 4.137 1.00 97.81 103 GLY A C 1
ATOM 798 O O . GLY A 1 103 ? -2.684 -3.051 4.932 1.00 97.81 103 GLY A O 1
ATOM 799 N N . ILE A 1 104 ? -1.728 -1.907 3.258 1.00 98.25 104 ILE A N 1
ATOM 800 C CA . ILE A 1 104 ? -2.791 -0.921 3.094 1.00 98.25 104 ILE A CA 1
ATOM 801 C C . ILE A 1 104 ? -3.128 -0.798 1.610 1.00 98.25 104 ILE A C 1
ATOM 803 O O . ILE A 1 104 ? -2.237 -0.814 0.754 1.00 98.25 104 ILE A O 1
ATOM 807 N N . VAL A 1 105 ? -4.421 -0.753 1.316 1.00 97.94 105 VAL A N 1
ATOM 808 C CA . VAL A 1 105 ? -4.980 -0.840 -0.031 1.00 97.94 105 VAL A CA 1
ATOM 809 C C . VAL A 1 105 ? -5.563 0.509 -0.412 1.00 97.94 105 VAL A C 1
ATOM 811 O O . VAL A 1 105 ? -6.332 1.097 0.347 1.00 97.94 105 VAL A O 1
ATOM 814 N N . PHE A 1 106 ? -5.206 0.982 -1.600 1.00 98.00 106 PHE A N 1
ATOM 815 C CA . PHE A 1 106 ? -5.632 2.267 -2.139 1.00 98.00 106 PHE A CA 1
ATOM 816 C C . PHE A 1 106 ? -6.363 2.108 -3.453 1.00 98.00 106 PHE A C 1
ATOM 818 O O . PHE A 1 106 ? -6.097 1.182 -4.224 1.00 98.00 106 PHE A O 1
ATOM 825 N N . ASP A 1 107 ? -7.214 3.085 -3.733 1.00 95.31 107 ASP A N 1
ATOM 826 C CA . ASP A 1 107 ? -7.756 3.295 -5.061 1.00 95.31 107 ASP A CA 1
ATOM 827 C C . ASP A 1 107 ? -6.637 3.657 -6.065 1.00 95.31 107 ASP A C 1
ATOM 829 O O . ASP A 1 107 ? -5.731 4.456 -5.796 1.00 95.31 107 ASP A O 1
ATOM 833 N N . ARG A 1 108 ? -6.685 3.039 -7.247 1.00 96.25 108 ARG A N 1
ATOM 834 C CA . ARG A 1 108 ? -5.693 3.222 -8.311 1.00 96.25 108 ARG A CA 1
ATOM 835 C C . ARG A 1 108 ? -5.679 4.629 -8.881 1.00 96.25 108 ARG A C 1
ATOM 837 O O . ARG A 1 108 ? -4.607 5.117 -9.244 1.00 96.25 108 ARG A O 1
ATOM 844 N N . GLN A 1 109 ? -6.841 5.269 -8.976 1.00 95.50 109 GLN A N 1
ATOM 845 C CA . GLN A 1 109 ? -6.942 6.652 -9.416 1.00 95.50 109 GLN A CA 1
ATOM 846 C C . GLN A 1 109 ? -6.198 7.563 -8.437 1.00 95.50 109 GLN A C 1
ATOM 848 O O . GLN A 1 109 ? -5.400 8.383 -8.888 1.00 95.50 109 GLN A O 1
ATOM 853 N N . TRP A 1 110 ? -6.354 7.359 -7.126 1.00 96.38 110 TRP A N 1
ATOM 854 C CA . TRP A 1 110 ? -5.605 8.135 -6.133 1.00 96.38 110 TRP A CA 1
ATOM 855 C C . TRP A 1 110 ? -4.089 7.942 -6.269 1.00 96.38 110 TRP A C 1
ATOM 857 O O . TRP A 1 110 ? -3.344 8.921 -6.321 1.00 96.38 110 TRP A O 1
ATOM 867 N N . VAL A 1 111 ? -3.610 6.697 -6.403 1.00 97.94 111 VAL A N 1
ATOM 868 C CA . VAL A 1 111 ? -2.170 6.421 -6.599 1.00 97.94 111 VAL A CA 1
ATOM 869 C C . VAL A 1 111 ? -1.633 7.142 -7.840 1.00 97.94 111 VAL A C 1
ATOM 871 O O . VAL A 1 111 ? -0.542 7.713 -7.798 1.00 97.94 111 VAL A O 1
ATOM 874 N N . PHE A 1 112 ? -2.394 7.149 -8.936 1.00 97.00 112 PHE A N 1
ATOM 875 C CA . PHE A 1 112 ? -2.039 7.867 -10.159 1.00 97.00 112 PHE A CA 1
ATOM 876 C C . PHE A 1 112 ? -1.999 9.389 -9.962 1.00 97.00 112 PHE A C 1
ATOM 878 O O . PHE A 1 112 ? -1.062 10.044 -10.417 1.00 97.00 112 PHE A O 1
ATOM 885 N N . GLU A 1 113 ? -2.962 9.948 -9.232 1.00 95.88 113 GLU A N 1
ATOM 886 C CA . GLU A 1 113 ? -3.034 11.378 -8.904 1.00 95.88 113 GLU A CA 1
ATOM 887 C C . GLU A 1 113 ? -1.855 11.858 -8.055 1.00 95.88 113 GLU A C 1
ATOM 889 O O . GLU A 1 113 ? -1.384 12.979 -8.238 1.00 95.88 113 GLU A O 1
ATOM 894 N N . GLN A 1 114 ? -1.300 10.987 -7.210 1.00 96.44 114 GLN A N 1
ATOM 895 C CA . GLN A 1 114 ? -0.056 11.257 -6.483 1.00 96.44 114 GLN A CA 1
ATOM 896 C C . GLN A 1 114 ? 1.203 11.191 -7.374 1.00 96.44 114 GLN A C 1
ATOM 898 O O . GLN A 1 114 ? 2.327 11.321 -6.888 1.00 96.44 114 GLN A O 1
ATOM 903 N N . GLY A 1 115 ? 1.048 10.985 -8.685 1.00 95.38 115 GLY A N 1
ATOM 904 C CA . GLY A 1 115 ? 2.144 10.812 -9.636 1.00 95.38 115 GLY A CA 1
ATOM 905 C C . GLY A 1 115 ? 2.647 9.373 -9.723 1.00 95.38 115 GLY A C 1
ATOM 906 O O . GLY A 1 115 ? 3.773 9.152 -10.167 1.00 95.38 115 GLY A O 1
ATOM 907 N N . GLY A 1 116 ? 1.850 8.402 -9.279 1.00 96.62 116 GLY A N 1
ATOM 908 C CA . GLY A 1 116 ? 2.146 6.983 -9.400 1.00 96.62 116 GLY A CA 1
ATOM 909 C C . GLY A 1 116 ? 1.945 6.452 -10.815 1.00 96.62 116 GLY A C 1
ATOM 910 O O . GLY A 1 116 ? 1.066 6.893 -11.549 1.00 96.62 116 GLY A O 1
ATOM 911 N N . ALA A 1 117 ? 2.752 5.467 -11.198 1.00 96.56 117 ALA A N 1
ATOM 912 C CA . ALA A 1 117 ? 2.602 4.766 -12.470 1.00 96.56 117 ALA A CA 1
ATOM 913 C C . ALA A 1 117 ? 3.109 3.318 -12.359 1.00 96.56 117 ALA A C 1
ATOM 915 O O . ALA A 1 117 ? 3.940 3.035 -11.480 1.00 96.56 117 ALA A O 1
ATOM 916 N N . PRO A 1 118 ? 2.644 2.406 -13.237 1.00 97.00 118 PRO A N 1
ATOM 917 C CA . PRO A 1 118 ? 3.210 1.068 -13.335 1.00 97.00 118 PRO A CA 1
ATOM 918 C C . PRO A 1 118 ? 4.684 1.149 -13.726 1.00 97.00 118 PRO A C 1
ATOM 920 O O . PRO A 1 118 ? 5.084 1.993 -14.534 1.00 97.00 118 PRO A O 1
ATOM 923 N N . VAL A 1 119 ? 5.498 0.254 -13.173 1.00 96.44 119 VAL A N 1
ATOM 924 C CA . VAL A 1 119 ? 6.892 0.128 -13.602 1.00 96.44 119 VAL A CA 1
ATOM 925 C C . VAL A 1 119 ? 6.964 -0.496 -14.996 1.00 96.44 119 VAL A C 1
ATOM 927 O O . VAL A 1 119 ? 6.150 -1.347 -15.360 1.00 96.44 119 VAL A O 1
ATOM 930 N N . TRP A 1 120 ? 7.973 -0.121 -15.779 1.00 93.38 120 TRP A N 1
ATOM 931 C CA . TRP A 1 120 ? 8.338 -0.842 -16.992 1.00 93.38 120 TRP A CA 1
ATOM 932 C C . TRP A 1 120 ? 9.514 -1.775 -16.727 1.00 93.38 120 TRP A C 1
ATOM 934 O O . TRP A 1 120 ? 10.536 -1.412 -16.134 1.00 93.38 120 TRP A O 1
ATOM 944 N N . TYR A 1 121 ? 9.378 -2.993 -17.230 1.00 94.50 121 TYR A N 1
ATOM 945 C CA . TYR A 1 121 ? 10.409 -4.010 -17.150 1.00 94.50 121 TYR A CA 1
ATOM 946 C C . TYR A 1 121 ? 11.305 -3.930 -18.388 1.00 94.50 121 TYR A C 1
ATOM 948 O O . TYR A 1 121 ? 10.812 -3.988 -19.514 1.00 94.50 121 TYR A O 1
ATOM 956 N N . TYR A 1 122 ? 12.614 -3.779 -18.193 1.00 92.75 122 TYR A N 1
ATOM 957 C CA . TYR A 1 122 ? 13.577 -3.601 -19.283 1.00 92.75 122 TYR A CA 1
ATOM 958 C C . TYR A 1 122 ? 14.657 -4.684 -19.272 1.00 92.75 122 TYR A C 1
ATOM 960 O O . TYR A 1 122 ? 15.034 -5.192 -18.215 1.00 92.75 122 TYR A O 1
ATOM 968 N N . ARG A 1 123 ? 15.173 -5.035 -20.454 1.00 91.44 123 ARG A N 1
ATOM 969 C CA . ARG A 1 123 ? 16.253 -6.022 -20.591 1.00 91.44 123 ARG A CA 1
ATOM 970 C C . ARG A 1 123 ? 17.612 -5.428 -20.218 1.00 91.44 123 ARG A C 1
ATOM 972 O O . ARG A 1 123 ? 17.842 -4.236 -20.400 1.00 91.44 123 ARG A O 1
ATOM 979 N N . SER A 1 124 ? 18.528 -6.253 -19.724 1.00 89.50 124 SER A N 1
ATOM 980 C CA . SER A 1 124 ? 19.831 -5.810 -19.210 1.00 89.50 124 SER A CA 1
ATOM 981 C C . SER A 1 124 ? 20.658 -4.992 -20.219 1.00 89.50 124 SER A C 1
ATOM 983 O O . SER A 1 124 ? 21.356 -4.064 -19.813 1.00 89.50 124 SER A O 1
ATOM 985 N N . GLU A 1 125 ? 20.539 -5.263 -21.520 1.00 91.38 125 GLU A N 1
ATOM 986 C CA . GLU A 1 125 ? 21.273 -4.576 -22.590 1.00 91.38 125 GLU A CA 1
ATOM 987 C C . GLU A 1 125 ? 20.896 -3.096 -22.790 1.00 91.38 125 GLU A C 1
ATOM 989 O O . GLU A 1 125 ? 21.744 -2.329 -23.237 1.00 91.38 125 GLU A O 1
ATOM 994 N N . VAL A 1 126 ? 19.686 -2.661 -22.411 1.00 90.31 126 VAL A N 1
ATOM 995 C CA . VAL A 1 126 ? 19.257 -1.248 -22.546 1.00 90.31 126 VAL A CA 1
ATOM 996 C C . VAL A 1 126 ? 19.524 -0.420 -21.287 1.00 90.31 126 VAL A C 1
ATOM 998 O O . VAL A 1 126 ? 19.092 0.727 -21.171 1.00 90.31 126 VAL A O 1
ATOM 1001 N N . ARG A 1 127 ? 20.234 -0.989 -20.303 1.00 88.25 127 ARG A N 1
ATOM 1002 C CA . ARG A 1 127 ? 20.505 -0.321 -19.025 1.00 88.25 127 ARG A CA 1
ATOM 1003 C C . ARG A 1 127 ? 21.179 1.035 -19.222 1.00 88.25 127 ARG A C 1
ATOM 1005 O O . ARG A 1 127 ? 20.729 2.012 -18.639 1.00 88.25 127 ARG A O 1
ATOM 1012 N N . GLU A 1 128 ? 22.234 1.110 -20.026 1.00 90.38 128 GLU A N 1
ATOM 1013 C CA . GLU A 1 128 ? 22.993 2.358 -20.188 1.00 90.38 128 GLU A CA 1
ATOM 1014 C C . GLU A 1 128 ? 22.151 3.479 -20.812 1.00 90.38 128 GLU A C 1
ATOM 1016 O O . GLU A 1 128 ? 22.291 4.638 -20.426 1.00 90.38 128 GLU A O 1
ATOM 1021 N N . GLU A 1 129 ? 21.220 3.134 -21.705 1.00 91.88 129 GLU A N 1
ATOM 1022 C CA . GLU A 1 129 ? 20.262 4.070 -22.303 1.00 91.88 129 GLU A CA 1
ATOM 1023 C C . GLU A 1 129 ? 19.291 4.611 -21.247 1.00 91.88 129 GLU A C 1
ATOM 1025 O O . GLU A 1 129 ? 19.069 5.818 -21.161 1.00 91.88 129 GLU A O 1
ATOM 1030 N N . LEU A 1 130 ? 18.773 3.737 -20.375 1.00 87.88 130 LEU A N 1
ATOM 1031 C CA . LEU A 1 130 ? 17.911 4.139 -19.262 1.00 87.88 130 LEU A CA 1
ATOM 1032 C C . LEU A 1 130 ? 18.644 5.069 -18.284 1.00 87.88 130 LEU A C 1
ATOM 1034 O O . LEU A 1 130 ? 18.045 5.998 -17.746 1.00 87.88 130 LEU A O 1
ATOM 1038 N N . PHE A 1 131 ? 19.939 4.842 -18.057 1.00 87.75 131 PHE A N 1
ATOM 1039 C CA . PHE A 1 131 ? 20.759 5.677 -17.177 1.00 87.75 131 PHE A CA 1
ATOM 1040 C C . PHE A 1 131 ? 21.038 7.080 -17.746 1.00 87.75 131 PHE A C 1
ATOM 1042 O O . PHE A 1 131 ? 21.459 7.947 -16.984 1.00 87.75 131 PHE A O 1
ATOM 1049 N N . GLN A 1 132 ? 20.739 7.338 -19.027 1.00 91.88 132 GLN A N 1
ATOM 1050 C CA . GLN A 1 132 ? 20.731 8.695 -19.596 1.00 91.88 132 GLN A CA 1
ATOM 1051 C C . GLN A 1 132 ? 19.444 9.479 -19.286 1.00 91.88 132 GLN A C 1
ATOM 1053 O O . GLN A 1 132 ? 19.387 10.685 -19.528 1.00 91.88 132 GLN A O 1
ATOM 1058 N N . LEU A 1 133 ? 18.397 8.819 -18.777 1.00 91.12 133 LEU A N 1
ATOM 1059 C CA . LEU A 1 133 ? 17.139 9.468 -18.405 1.00 91.12 133 LEU A CA 1
ATOM 1060 C C . LEU A 1 133 ? 17.223 10.089 -17.004 1.00 91.12 133 LEU A C 1
ATOM 1062 O O . LEU A 1 133 ? 18.065 9.724 -16.182 1.00 91.12 133 LEU A O 1
ATOM 1066 N N . SER A 1 134 ? 16.310 11.017 -16.712 1.00 92.62 134 SER A N 1
ATOM 1067 C CA . SER A 1 134 ? 16.243 11.666 -15.399 1.00 92.62 134 SER A CA 1
ATOM 1068 C C . SER A 1 134 ? 15.943 10.669 -14.275 1.00 92.62 134 SER A C 1
ATOM 1070 O O . SER A 1 134 ? 15.262 9.664 -14.481 1.00 92.62 134 SER A O 1
ATOM 1072 N N . ASP A 1 135 ? 16.393 10.975 -13.056 1.00 91.94 135 ASP A N 1
ATOM 1073 C CA . ASP A 1 135 ? 16.182 10.132 -11.868 1.00 91.94 135 ASP A CA 1
ATOM 1074 C C . ASP A 1 135 ? 14.713 9.784 -11.638 1.00 91.94 135 ASP A C 1
ATOM 1076 O O . ASP A 1 135 ? 14.403 8.647 -11.288 1.00 91.94 135 ASP A O 1
ATOM 1080 N N . ARG A 1 136 ? 13.819 10.741 -11.908 1.00 92.12 136 ARG A N 1
ATOM 1081 C CA . ARG A 1 136 ? 12.369 10.553 -11.851 1.00 92.12 136 ARG A CA 1
ATOM 1082 C C . ARG A 1 136 ? 11.897 9.468 -12.813 1.00 92.12 136 ARG A C 1
ATOM 1084 O O . ARG A 1 136 ? 11.162 8.578 -12.411 1.00 92.12 136 ARG A O 1
ATOM 1091 N N . VAL A 1 137 ? 12.334 9.519 -14.071 1.00 91.06 137 VAL A N 1
ATOM 1092 C CA . VAL A 1 137 ? 11.965 8.516 -15.079 1.00 91.06 137 VAL A CA 1
ATOM 1093 C C . VAL A 1 137 ? 12.559 7.156 -14.706 1.00 91.06 137 VAL A C 1
ATOM 1095 O O . VAL A 1 137 ? 11.862 6.147 -14.747 1.00 91.06 137 VAL A O 1
ATOM 1098 N N . ARG A 1 138 ? 13.814 7.115 -14.244 1.00 92.69 138 ARG A N 1
ATOM 1099 C CA . ARG A 1 138 ? 14.470 5.868 -13.816 1.00 92.69 138 ARG A CA 1
ATOM 1100 C C . ARG A 1 138 ? 13.765 5.182 -12.644 1.00 92.69 138 ARG A C 1
ATOM 1102 O O . ARG A 1 138 ? 13.852 3.959 -12.548 1.00 92.69 138 ARG A O 1
ATOM 1109 N N . THR A 1 139 ? 13.037 5.919 -11.801 1.00 94.25 139 THR A N 1
ATOM 1110 C CA . THR A 1 139 ? 12.253 5.345 -10.696 1.00 94.25 139 THR A CA 1
ATOM 1111 C C . THR A 1 139 ? 11.253 4.289 -11.170 1.00 94.25 139 THR A C 1
ATOM 1113 O O . THR A 1 139 ? 11.052 3.315 -10.450 1.00 94.25 139 THR A O 1
ATOM 1116 N N . TRP A 1 140 ? 10.687 4.399 -12.374 1.00 95.19 140 TRP A N 1
ATOM 1117 C CA . TRP A 1 140 ? 9.754 3.401 -12.919 1.00 95.19 140 TRP A CA 1
ATOM 1118 C C . TRP A 1 140 ? 10.425 2.277 -13.715 1.00 95.19 140 TRP A C 1
ATOM 1120 O O . TRP A 1 140 ? 9.736 1.398 -14.216 1.00 95.19 140 TRP A O 1
ATOM 1130 N N . GLY A 1 141 ? 11.753 2.248 -13.831 1.00 94.12 141 GLY A N 1
ATOM 1131 C CA . GLY A 1 141 ? 12.447 1.152 -14.502 1.00 94.12 141 GLY A CA 1
ATOM 1132 C C . GLY A 1 141 ? 12.742 -0.010 -13.560 1.00 94.12 141 GLY A C 1
ATOM 1133 O O . GLY A 1 141 ? 13.327 0.182 -12.496 1.00 94.12 141 GLY A O 1
ATOM 1134 N N . VAL A 1 142 ? 12.445 -1.242 -13.969 1.00 93.62 142 VAL A N 1
ATOM 1135 C CA . VAL A 1 142 ? 12.884 -2.468 -13.281 1.00 93.62 142 VAL A CA 1
ATOM 1136 C C . VAL A 1 142 ? 13.593 -3.381 -14.270 1.00 93.62 142 VAL A C 1
ATOM 1138 O O . VAL A 1 142 ? 13.070 -3.682 -15.338 1.00 93.62 142 VAL A O 1
ATOM 1141 N N . ARG A 1 143 ? 14.806 -3.828 -13.936 1.00 92.75 143 ARG A N 1
ATOM 1142 C CA . ARG A 1 143 ? 15.521 -4.784 -14.788 1.00 92.75 143 ARG A CA 1
ATOM 1143 C C . ARG A 1 143 ? 14.792 -6.125 -14.745 1.00 92.75 143 ARG A C 1
ATOM 1145 O O . ARG A 1 143 ? 14.557 -6.638 -13.653 1.00 92.75 143 ARG A O 1
ATOM 1152 N N . LEU A 1 144 ? 14.482 -6.683 -15.909 1.00 93.25 144 LEU A N 1
ATOM 1153 C CA . LEU A 1 144 ? 13.999 -8.047 -16.070 1.00 93.25 144 LEU A CA 1
ATOM 1154 C C . LEU A 1 144 ? 15.163 -8.938 -16.485 1.00 93.25 144 LEU A C 1
ATOM 1156 O O . LEU A 1 144 ? 15.675 -8.822 -17.599 1.00 93.25 144 LEU A O 1
ATOM 1160 N N . ASP A 1 145 ? 15.582 -9.809 -15.575 1.00 89.81 145 ASP A N 1
ATOM 1161 C CA . ASP A 1 145 ? 16.721 -10.696 -15.780 1.00 89.81 145 ASP A CA 1
ATOM 1162 C C . ASP A 1 145 ? 16.417 -12.091 -15.224 1.00 89.81 145 ASP A C 1
ATOM 1164 O O . ASP A 1 145 ? 16.089 -12.244 -14.047 1.00 89.81 145 ASP A O 1
ATOM 1168 N N . GLY A 1 146 ? 16.504 -13.100 -16.090 1.00 86.25 146 GLY A N 1
ATOM 1169 C CA . GLY A 1 146 ? 16.265 -14.503 -15.750 1.00 86.25 146 GLY A CA 1
ATOM 1170 C C . GLY A 1 146 ? 17.539 -15.302 -15.476 1.00 86.25 146 GLY A C 1
ATOM 1171 O O . GLY A 1 146 ? 17.448 -16.515 -15.327 1.00 86.25 146 GLY A O 1
ATOM 1172 N N . SER A 1 147 ? 18.714 -14.663 -15.463 1.00 84.06 147 SER A N 1
ATOM 1173 C CA . SER A 1 147 ? 19.980 -15.336 -15.163 1.00 84.06 147 SER A CA 1
ATOM 1174 C C . SER A 1 147 ? 20.064 -15.763 -13.696 1.00 84.06 147 SER A C 1
ATOM 1176 O O . SER A 1 147 ? 19.574 -15.072 -12.802 1.00 84.06 147 SER A O 1
ATOM 1178 N N . ASP A 1 148 ? 20.732 -16.889 -13.439 1.00 74.50 148 ASP A N 1
ATOM 1179 C CA . ASP A 1 148 ? 20.894 -17.431 -12.084 1.00 74.50 148 ASP A CA 1
ATOM 1180 C C . ASP A 1 148 ? 21.751 -16.526 -11.178 1.00 74.50 148 ASP A C 1
ATOM 1182 O O . ASP A 1 148 ? 21.573 -16.513 -9.962 1.00 74.50 148 ASP A O 1
ATOM 1186 N N . GLU A 1 149 ? 22.658 -15.734 -11.758 1.00 72.12 149 GLU A N 1
ATOM 1187 C CA . GLU A 1 149 ? 23.585 -14.871 -11.015 1.00 72.12 149 GLU A CA 1
ATOM 1188 C C . GLU A 1 149 ? 22.943 -13.557 -10.539 1.00 72.12 149 GLU A C 1
ATOM 1190 O O . GLU A 1 149 ? 23.312 -13.031 -9.488 1.00 72.12 149 GLU A O 1
ATOM 1195 N N . MET A 1 150 ? 21.989 -13.005 -11.299 1.00 72.19 150 MET A N 1
ATOM 1196 C CA . MET A 1 150 ? 21.382 -11.695 -11.023 1.00 72.19 150 MET A CA 1
ATOM 1197 C C . MET A 1 150 ? 19.865 -11.671 -11.260 1.00 72.19 150 MET A C 1
ATOM 1199 O O . MET A 1 150 ? 19.329 -10.665 -11.751 1.00 72.19 150 MET A O 1
ATOM 1203 N N . LYS A 1 151 ? 19.178 -12.757 -10.876 1.00 83.44 151 LYS A N 1
ATOM 1204 C CA . LYS A 1 151 ? 17.734 -12.937 -11.063 1.00 83.44 151 LYS A CA 1
ATOM 1205 C C . LYS A 1 151 ? 16.945 -11.730 -10.556 1.00 83.44 151 LYS A C 1
ATOM 1207 O O . LYS A 1 151 ? 16.970 -11.380 -9.376 1.00 83.44 151 LYS A O 1
ATOM 1212 N N . SER A 1 152 ? 16.229 -11.105 -11.476 1.00 88.06 152 SER A N 1
ATOM 1213 C CA . SER A 1 152 ? 15.361 -9.958 -11.252 1.00 88.06 152 SER A CA 1
ATOM 1214 C C . SER A 1 152 ? 14.109 -10.164 -12.091 1.00 88.06 152 SER A C 1
ATOM 1216 O O . SER A 1 152 ? 13.942 -9.557 -13.142 1.00 88.06 152 SER A O 1
ATOM 1218 N N . ASP A 1 153 ? 13.260 -11.085 -11.646 1.00 91.75 153 ASP A N 1
ATOM 1219 C CA . ASP A 1 153 ? 11.964 -11.368 -12.255 1.00 91.75 153 ASP A CA 1
ATOM 1220 C C . ASP A 1 153 ? 10.869 -11.138 -11.213 1.00 91.75 153 ASP A C 1
ATOM 1222 O O . ASP A 1 153 ? 10.581 -11.985 -10.366 1.00 91.75 153 ASP A O 1
ATOM 1226 N N . TRP A 1 154 ? 10.310 -9.932 -11.263 1.00 91.12 154 TRP A N 1
ATOM 1227 C CA . TRP A 1 154 ? 9.300 -9.441 -10.327 1.00 91.12 154 TRP A CA 1
ATOM 1228 C C . TRP A 1 154 ? 7.985 -9.129 -11.042 1.00 91.12 154 TRP A C 1
ATOM 1230 O O . TRP A 1 154 ? 7.205 -8.313 -10.560 1.00 91.12 154 TRP A O 1
ATOM 1240 N N . LEU A 1 155 ? 7.741 -9.734 -12.212 1.00 93.00 155 LEU A N 1
ATOM 1241 C CA . LEU A 1 155 ? 6.538 -9.472 -13.014 1.00 93.00 155 LEU A CA 1
ATOM 1242 C C . LEU A 1 155 ? 5.247 -9.800 -12.249 1.00 93.00 155 LEU A C 1
ATOM 1244 O O . LEU A 1 155 ? 4.244 -9.107 -12.400 1.00 93.00 155 LEU A O 1
ATOM 1248 N N . HIS A 1 156 ? 5.296 -10.817 -11.385 1.00 91.94 156 HIS A N 1
ATOM 1249 C CA . HIS A 1 156 ? 4.177 -11.226 -10.535 1.00 91.94 156 HIS A CA 1
ATOM 1250 C C . HIS A 1 156 ? 3.773 -10.164 -9.499 1.00 91.94 156 HIS A C 1
ATOM 1252 O O . HIS A 1 156 ? 2.627 -10.159 -9.068 1.00 91.94 156 HIS A O 1
ATOM 1258 N N . GLU A 1 157 ? 4.676 -9.251 -9.115 1.00 93.38 157 GLU A N 1
ATOM 1259 C CA . GLU A 1 157 ? 4.361 -8.178 -8.162 1.00 93.38 157 GLU A CA 1
ATOM 1260 C C . GLU A 1 157 ? 3.596 -7.012 -8.812 1.00 93.38 157 GLU A C 1
ATOM 1262 O O . GLU A 1 157 ? 3.142 -6.133 -8.081 1.00 93.38 157 GLU A O 1
ATOM 1267 N N . ARG A 1 158 ? 3.494 -6.967 -10.157 1.00 95.44 158 ARG A N 1
ATOM 1268 C CA . ARG A 1 158 ? 2.813 -5.914 -10.946 1.00 95.44 158 ARG A CA 1
ATOM 1269 C C . ARG A 1 158 ? 3.034 -4.519 -10.345 1.00 95.44 158 ARG A C 1
ATOM 1271 O O . ARG A 1 158 ? 2.090 -3.821 -9.970 1.00 95.44 158 ARG A O 1
ATOM 1278 N N . GLU A 1 159 ? 4.310 -4.178 -10.168 1.00 96.75 159 GLU A N 1
ATOM 1279 C CA . GLU A 1 159 ? 4.726 -3.075 -9.305 1.00 96.75 159 GLU A CA 1
ATOM 1280 C C . GLU A 1 159 ? 4.311 -1.712 -9.885 1.00 96.75 159 GLU A C 1
ATOM 1282 O O . GLU A 1 159 ? 4.452 -1.440 -11.077 1.00 96.75 159 GLU A O 1
ATOM 1287 N N . TRP A 1 160 ? 3.837 -0.828 -9.014 1.00 98.06 160 TRP A N 1
ATOM 1288 C CA . TRP A 1 160 ? 3.651 0.598 -9.266 1.00 98.06 160 TRP A CA 1
ATOM 1289 C C . TRP A 1 160 ? 4.520 1.402 -8.311 1.00 98.06 160 TRP A C 1
ATOM 1291 O O . TRP A 1 160 ? 4.787 0.976 -7.186 1.00 98.06 160 TRP A O 1
ATOM 1301 N N . ARG A 1 161 ? 4.954 2.588 -8.738 1.00 98.00 161 ARG A N 1
ATOM 1302 C CA . ARG A 1 161 ? 5.779 3.477 -7.912 1.00 98.00 161 ARG A CA 1
ATOM 1303 C C . ARG A 1 161 ? 5.281 4.906 -7.975 1.00 98.00 161 ARG A C 1
ATOM 1305 O O . ARG A 1 161 ? 5.028 5.410 -9.066 1.00 98.00 161 ARG A O 1
ATOM 1312 N N . ILE A 1 162 ? 5.227 5.552 -6.814 1.00 97.75 162 ILE A N 1
ATOM 1313 C CA . ILE A 1 162 ? 5.121 7.006 -6.670 1.00 97.75 162 ILE A CA 1
ATOM 1314 C C . ILE A 1 162 ? 6.526 7.537 -6.351 1.00 97.75 162 ILE A C 1
ATOM 1316 O O . ILE A 1 162 ? 7.018 7.275 -5.247 1.00 97.75 162 ILE A O 1
ATOM 1320 N N . PRO A 1 163 ? 7.205 8.240 -7.278 1.00 96.94 163 PRO A N 1
ATOM 1321 C CA . PRO A 1 163 ? 8.465 8.915 -6.983 1.00 96.94 163 PRO A CA 1
ATOM 1322 C C . PRO A 1 163 ? 8.240 10.076 -6.008 1.00 96.94 163 PRO A C 1
ATOM 1324 O O . PRO A 1 163 ? 7.369 10.914 -6.230 1.00 96.94 163 PRO A O 1
ATOM 1327 N N . VAL A 1 164 ? 9.057 10.158 -4.961 1.00 95.94 164 VAL A N 1
ATOM 1328 C CA . VAL A 1 164 ? 9.002 11.217 -3.949 1.00 95.94 164 VAL A CA 1
ATOM 1329 C C . VAL A 1 164 ? 10.320 11.981 -3.970 1.00 95.94 164 VAL A C 1
ATOM 1331 O O . VAL A 1 164 ? 11.374 11.443 -3.633 1.00 95.94 164 VAL A O 1
ATOM 1334 N N . GLU A 1 165 ? 10.262 13.244 -4.386 1.00 91.69 165 GLU A N 1
ATOM 1335 C CA . GLU A 1 165 ? 11.453 14.091 -4.528 1.00 91.69 165 GLU A CA 1
ATOM 1336 C C . GLU A 1 165 ? 12.014 14.526 -3.170 1.00 91.69 165 GLU A C 1
ATOM 1338 O O . GLU A 1 165 ? 13.228 14.530 -2.974 1.00 91.69 165 GLU A O 1
ATOM 1343 N N . THR A 1 166 ? 11.138 14.863 -2.218 1.00 88.69 166 THR A N 1
ATOM 1344 C CA . THR A 1 166 ? 11.527 15.280 -0.864 1.00 88.69 166 THR A CA 1
ATOM 1345 C C . THR A 1 166 ? 10.490 14.844 0.171 1.00 88.69 166 THR A C 1
ATOM 1347 O O . THR A 1 166 ? 9.297 14.813 -0.121 1.00 88.69 166 THR A O 1
ATOM 1350 N N . GLY A 1 167 ? 10.942 14.535 1.390 1.00 93.44 167 GLY A N 1
ATOM 1351 C CA . GLY A 1 167 ? 10.065 14.271 2.532 1.00 93.44 167 GLY A CA 1
ATOM 1352 C C . GLY A 1 167 ? 9.333 12.927 2.479 1.00 93.44 167 GLY A C 1
ATOM 1353 O O . GLY A 1 167 ? 9.933 11.886 2.205 1.00 93.44 167 GLY A O 1
ATOM 1354 N N . THR A 1 168 ?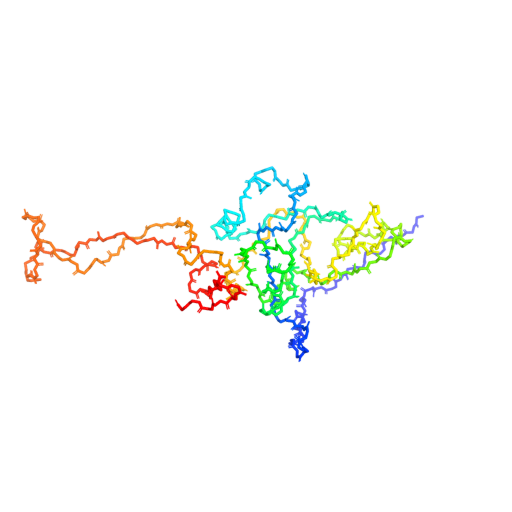 8.046 12.965 2.814 1.00 96.25 168 THR A N 1
ATOM 1355 C CA . THR A 1 168 ? 7.151 11.810 2.950 1.00 96.25 168 THR A CA 1
ATOM 1356 C C . THR A 1 168 ? 5.949 11.953 2.022 1.00 96.25 168 THR A C 1
ATOM 1358 O O . THR A 1 168 ? 5.601 13.059 1.60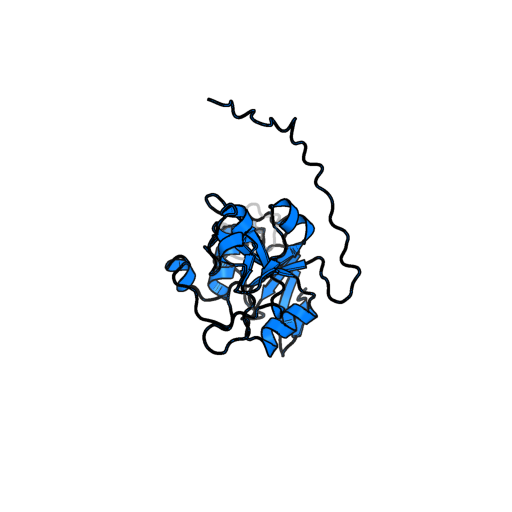7 1.00 96.25 168 THR A O 1
ATOM 1361 N N . LEU A 1 169 ? 5.307 10.834 1.680 1.00 97.19 169 LEU A N 1
ATOM 1362 C CA . LEU A 1 169 ? 4.033 10.847 0.960 1.00 97.19 169 LEU A CA 1
ATOM 1363 C C . LEU A 1 169 ? 2.899 10.807 1.982 1.00 97.19 169 LEU A C 1
ATOM 1365 O O . LEU A 1 169 ? 2.735 9.802 2.670 1.00 97.19 169 LEU A O 1
ATOM 1369 N N . LYS A 1 170 ? 2.126 11.889 2.083 1.00 97.50 170 LYS A N 1
ATOM 1370 C CA . LYS A 1 170 ? 0.956 11.945 2.964 1.00 97.50 170 LYS A CA 1
ATOM 1371 C C . LYS A 1 170 ? -0.162 11.055 2.434 1.00 97.50 170 LYS A C 1
ATOM 1373 O O . LYS A 1 170 ? -0.399 11.004 1.230 1.00 97.50 170 LYS A O 1
ATOM 1378 N N . ILE A 1 171 ? -0.827 10.364 3.348 1.00 97.19 171 ILE A N 1
ATOM 1379 C CA . ILE A 1 171 ? -1.994 9.547 3.046 1.00 97.19 171 ILE A CA 1
ATOM 1380 C C . ILE A 1 171 ? -3.231 10.430 3.157 1.00 97.19 171 ILE A C 1
ATOM 1382 O O . ILE A 1 171 ? -3.412 11.121 4.157 1.00 97.19 171 ILE A O 1
ATOM 1386 N N . ASP A 1 172 ? -4.075 10.388 2.131 1.00 95.81 172 ASP A N 1
ATOM 1387 C CA . ASP A 1 172 ? -5.460 10.824 2.255 1.00 95.81 172 ASP A CA 1
ATOM 1388 C C . ASP A 1 172 ? -6.262 9.670 2.880 1.00 95.81 172 ASP A C 1
ATOM 1390 O O . ASP A 1 172 ? -6.349 8.603 2.260 1.00 95.81 172 ASP A O 1
ATOM 1394 N N . PRO A 1 173 ? -6.822 9.825 4.095 1.00 95.25 173 PRO A N 1
ATOM 1395 C CA . PRO A 1 173 ? -7.614 8.777 4.726 1.00 95.25 173 PRO A CA 1
ATOM 1396 C C . PRO A 1 173 ? -8.779 8.297 3.856 1.00 95.25 173 PRO A C 1
ATOM 1398 O O . PRO A 1 173 ? -9.138 7.122 3.915 1.00 95.25 173 PRO A O 1
ATOM 1401 N N . ASP A 1 174 ? -9.362 9.167 3.031 1.00 94.06 174 ASP A N 1
ATOM 1402 C CA . ASP A 1 174 ? -10.504 8.821 2.180 1.00 94.06 174 ASP A CA 1
ATOM 1403 C C . ASP A 1 174 ? -10.109 7.983 0.961 1.00 94.06 174 ASP A C 1
ATOM 1405 O O . ASP A 1 174 ? -10.951 7.292 0.391 1.00 94.06 174 ASP A O 1
ATOM 1409 N N . ALA A 1 175 ? -8.822 7.963 0.612 1.00 94.31 175 ALA A N 1
ATOM 1410 C CA . ALA A 1 175 ? -8.287 7.107 -0.441 1.00 94.31 175 ALA A CA 1
ATOM 1411 C C . ALA A 1 175 ? -7.988 5.672 0.018 1.00 94.31 175 ALA A C 1
ATOM 1413 O O . ALA A 1 175 ? -7.722 4.800 -0.817 1.00 94.31 175 ALA A O 1
ATOM 1414 N N . VAL A 1 176 ? -7.993 5.422 1.332 1.00 96.88 176 VAL A N 1
ATOM 1415 C CA . VAL A 1 176 ? -7.790 4.085 1.891 1.00 96.88 176 VAL A CA 1
ATOM 1416 C C . VAL A 1 176 ? -9.048 3.259 1.660 1.00 96.88 176 VAL A C 1
ATOM 1418 O O . VAL A 1 176 ? -10.108 3.554 2.208 1.00 96.88 176 VAL A O 1
ATOM 1421 N N . VAL A 1 177 ? -8.909 2.203 0.863 1.00 95.56 177 VAL A N 1
ATOM 1422 C CA . VAL A 1 177 ? -9.982 1.243 0.583 1.00 95.56 177 VAL A CA 1
ATOM 1423 C C . VAL A 1 177 ? -10.085 0.243 1.728 1.00 95.56 177 VAL A C 1
ATOM 1425 O O . VAL A 1 177 ? -11.160 0.041 2.285 1.00 95.56 177 VAL A O 1
ATOM 1428 N N . ALA A 1 178 ? -8.954 -0.359 2.096 1.00 96.19 178 ALA A N 1
ATOM 1429 C CA . ALA A 1 178 ? -8.896 -1.378 3.131 1.00 96.19 178 ALA A CA 1
ATOM 1430 C C . ALA A 1 178 ? -7.511 -1.463 3.778 1.00 96.19 178 ALA A C 1
ATOM 1432 O O . ALA A 1 178 ? -6.501 -1.045 3.205 1.00 96.19 178 ALA A O 1
ATOM 1433 N N . THR A 1 179 ? -7.459 -2.078 4.956 1.00 96.69 179 THR A N 1
ATOM 1434 C CA . THR A 1 179 ? -6.212 -2.508 5.599 1.00 96.69 179 THR A CA 1
ATOM 1435 C C . THR A 1 179 ? -6.148 -4.032 5.628 1.00 96.69 179 THR A C 1
ATOM 1437 O O . THR A 1 179 ? -7.113 -4.683 6.018 1.00 96.69 179 THR A O 1
ATOM 1440 N N . ILE A 1 180 ? -5.010 -4.601 5.226 1.00 97.38 180 ILE A N 1
ATOM 1441 C CA . ILE A 1 180 ? -4.741 -6.040 5.302 1.00 97.38 180 ILE A CA 1
ATOM 1442 C C . ILE A 1 180 ? -4.124 -6.346 6.664 1.00 97.38 180 ILE A C 1
ATOM 1444 O O . ILE A 1 180 ? -3.095 -5.764 7.025 1.00 97.38 180 ILE A O 1
ATOM 1448 N N . ILE A 1 181 ? -4.740 -7.275 7.392 1.00 96.62 181 ILE A N 1
ATOM 1449 C CA . ILE A 1 181 ? -4.411 -7.591 8.780 1.00 96.62 181 ILE A CA 1
ATOM 1450 C C . ILE A 1 181 ? -4.046 -9.069 8.897 1.00 96.62 181 ILE A C 1
ATOM 1452 O O . ILE A 1 181 ? -4.807 -9.955 8.509 1.00 96.62 181 ILE A O 1
ATOM 1456 N N . GLY A 1 182 ? -2.884 -9.343 9.485 1.00 95.69 182 GLY A N 1
ATOM 1457 C CA . GLY A 1 182 ? -2.357 -10.700 9.609 1.00 95.69 182 GLY A CA 1
ATOM 1458 C C . GLY A 1 182 ? -2.823 -11.459 10.845 1.00 95.69 182 GLY A C 1
ATOM 1459 O O . GLY A 1 182 ? -2.546 -12.651 10.962 1.00 95.69 182 GLY A O 1
ATOM 1460 N N . ALA A 1 183 ? -3.474 -10.776 11.786 1.00 92.25 183 ALA A N 1
ATOM 1461 C CA . ALA A 1 183 ? -3.983 -11.350 13.024 1.00 92.25 183 ALA A CA 1
ATOM 1462 C C . ALA A 1 183 ? -5.361 -10.743 13.356 1.00 92.25 183 ALA A C 1
ATOM 1464 O O . ALA A 1 183 ? -5.429 -9.528 13.522 1.00 92.25 183 ALA A O 1
ATOM 1465 N N . PRO A 1 184 ? -6.434 -11.546 13.496 1.00 87.69 184 PRO A N 1
ATOM 1466 C CA . PRO A 1 184 ? -7.808 -11.041 13.631 1.00 87.69 184 PRO A CA 1
ATOM 1467 C C . PRO A 1 184 ? -8.048 -10.014 14.740 1.00 87.69 184 PRO A C 1
ATOM 1469 O O . PRO A 1 184 ? -8.839 -9.095 14.561 1.00 87.69 184 PRO A O 1
ATOM 1472 N N . ASP A 1 185 ? -7.345 -10.143 15.863 1.00 89.94 185 ASP A N 1
ATOM 1473 C CA . ASP A 1 185 ? -7.515 -9.253 17.018 1.00 89.94 185 ASP A CA 1
ATOM 1474 C C . ASP A 1 185 ? -6.585 -8.029 16.979 1.00 89.94 185 ASP A C 1
ATOM 1476 O O . ASP A 1 185 ? -6.554 -7.231 17.920 1.00 89.94 185 ASP A O 1
ATOM 1480 N N . TRP A 1 186 ? -5.779 -7.884 15.924 1.00 95.00 186 TRP A N 1
ATOM 1481 C CA . TRP A 1 186 ? -4.848 -6.773 15.804 1.00 95.00 186 TRP A CA 1
ATOM 1482 C C . TRP A 1 186 ? -5.581 -5.470 15.491 1.00 95.00 186 TRP A C 1
ATOM 1484 O O . TRP A 1 186 ? -6.453 -5.407 14.627 1.00 95.00 186 TRP A O 1
ATOM 1494 N N . LYS A 1 187 ? -5.168 -4.410 16.181 1.00 95.12 187 LYS A N 1
ATOM 1495 C CA . LYS A 1 187 ? -5.581 -3.028 15.943 1.00 95.12 187 LYS A CA 1
ATOM 1496 C C . LYS A 1 187 ? -4.340 -2.139 15.997 1.00 95.12 187 LYS A C 1
ATOM 1498 O O . LYS A 1 187 ? -3.411 -2.482 16.739 1.00 95.12 187 LYS A O 1
ATOM 1503 N N . PRO A 1 188 ? -4.317 -1.008 15.276 1.00 96.44 188 PRO A N 1
ATOM 1504 C CA . PRO A 1 188 ? -3.254 -0.034 15.438 1.00 96.44 188 PRO A CA 1
ATOM 1505 C C . PRO A 1 188 ? -3.272 0.548 16.854 1.00 96.44 188 PRO A C 1
ATOM 1507 O O . PRO A 1 188 ? -4.282 0.513 17.565 1.00 96.44 188 PRO A O 1
ATOM 1510 N N . SER A 1 189 ? -2.145 1.115 17.254 1.00 95.56 189 SER A N 1
ATOM 1511 C CA . SER A 1 189 ? -2.016 1.905 18.465 1.00 95.56 189 SER A CA 1
ATOM 1512 C C . SER A 1 189 ? -2.985 3.100 18.407 1.00 95.56 189 SER A C 1
ATOM 1514 O O . SER A 1 189 ? -3.025 3.806 17.394 1.00 95.56 189 SER A O 1
ATOM 1516 N N . PRO A 1 190 ? -3.771 3.360 19.470 1.00 94.88 190 PRO A N 1
ATOM 1517 C CA . PRO A 1 190 ? -4.571 4.577 19.562 1.00 94.88 190 PRO A CA 1
ATOM 1518 C C . PRO A 1 190 ? -3.686 5.824 19.472 1.00 94.88 190 PRO A C 1
ATOM 1520 O O . PRO A 1 190 ? -2.597 5.861 20.048 1.00 94.88 190 PRO A O 1
ATOM 1523 N N . ILE A 1 191 ? -4.168 6.849 18.774 1.00 94.69 191 ILE A N 1
ATOM 1524 C CA . ILE A 1 191 ? -3.479 8.142 18.636 1.00 94.69 191 ILE A CA 1
ATOM 1525 C C . ILE A 1 191 ? -3.932 9.162 19.680 1.00 94.69 191 ILE A C 1
ATOM 1527 O O . ILE A 1 191 ? -3.224 10.133 19.932 1.00 94.69 191 ILE A O 1
ATOM 1531 N N . ASP A 1 192 ? -5.098 8.939 20.284 1.00 92.69 192 ASP A N 1
ATOM 1532 C CA . ASP A 1 192 ? -5.646 9.762 21.357 1.00 92.69 192 ASP A CA 1
ATOM 1533 C C . ASP A 1 192 ? -6.611 8.932 22.221 1.00 92.69 192 ASP A C 1
ATOM 1535 O O . ASP A 1 192 ? -6.931 7.780 21.903 1.00 92.69 192 ASP A O 1
ATOM 1539 N N . VAL A 1 193 ? -7.085 9.521 23.314 1.00 90.62 193 VAL A N 1
ATOM 1540 C CA . VAL A 1 193 ? -8.130 8.974 24.177 1.00 90.62 193 VAL A CA 1
ATOM 1541 C C . VAL A 1 193 ? -9.161 10.064 24.432 1.00 90.62 193 VAL A C 1
ATOM 1543 O O . VAL A 1 193 ? -8.830 11.164 24.865 1.00 90.62 193 VAL A O 1
ATOM 1546 N N . VAL A 1 194 ? -10.431 9.753 24.185 1.00 89.94 194 VAL A N 1
ATOM 1547 C CA . VAL A 1 194 ? -11.541 10.679 24.423 1.00 89.94 194 VAL A CA 1
ATOM 1548 C C . VAL A 1 194 ? -12.400 10.216 25.582 1.00 89.94 194 VAL A C 1
ATOM 1550 O O . VAL A 1 194 ? -12.611 9.024 25.809 1.00 89.94 194 VAL A O 1
ATOM 1553 N N . THR A 1 195 ? -12.929 11.188 26.314 1.00 89.00 195 THR A N 1
ATOM 1554 C CA . THR A 1 195 ? -13.882 10.941 27.386 1.00 89.00 195 THR A CA 1
ATOM 1555 C C . THR A 1 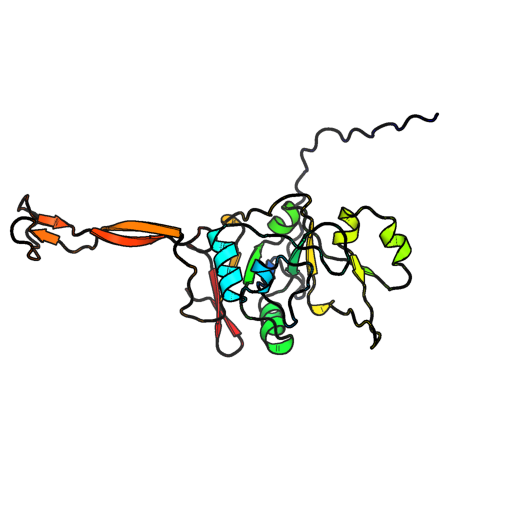195 ? -15.265 10.663 26.796 1.00 89.00 195 THR A C 1
ATOM 1557 O O . THR A 1 195 ? -15.798 11.486 26.051 1.00 89.00 195 THR A O 1
ATOM 1560 N N . VAL A 1 196 ? -15.854 9.518 27.134 1.00 87.31 196 VAL A N 1
ATOM 1561 C CA . VAL A 1 196 ? -17.168 9.081 26.642 1.00 87.31 196 VAL A CA 1
ATOM 1562 C C . VAL A 1 196 ? -18.125 8.825 27.798 1.00 87.31 196 VAL A C 1
ATOM 1564 O O . VAL A 1 196 ? -17.714 8.408 28.881 1.00 87.31 196 VAL A O 1
ATOM 1567 N N . GLY A 1 197 ? -19.416 9.066 27.574 1.00 84.69 197 GLY A N 1
ATOM 1568 C CA . GLY A 1 197 ? -20.448 8.662 28.524 1.00 84.69 197 GLY A CA 1
ATOM 1569 C C . GLY A 1 197 ? -20.422 7.144 28.704 1.00 84.69 197 GLY A C 1
ATOM 1570 O O . GLY A 1 197 ? -20.453 6.405 27.719 1.00 84.69 197 GLY A O 1
ATOM 1571 N N . SER A 1 198 ? -20.296 6.668 29.945 1.00 83.25 198 SER A N 1
ATOM 1572 C CA . SER A 1 198 ? -20.260 5.225 30.216 1.00 83.25 198 SER A CA 1
ATOM 1573 C C . SER A 1 198 ? -21.650 4.584 30.264 1.00 83.25 198 SER A C 1
ATOM 1575 O O . SER A 1 198 ? -21.753 3.362 30.338 1.00 83.25 198 SER A O 1
ATOM 1577 N N . GLY A 1 199 ? -22.722 5.383 30.290 1.00 85.25 199 GLY A N 1
ATOM 1578 C CA . GLY A 1 199 ? -24.081 4.927 30.576 1.00 85.25 199 GLY A CA 1
ATOM 1579 C C . GLY A 1 199 ? -24.315 4.515 32.037 1.00 85.25 199 GLY A C 1
ATOM 1580 O O . GLY A 1 199 ? -25.439 4.160 32.398 1.00 85.25 199 GLY A O 1
ATOM 1581 N N . HIS A 1 200 ? -23.290 4.565 32.892 1.00 87.19 200 HIS A N 1
ATOM 1582 C CA . HIS A 1 200 ? -23.399 4.324 34.327 1.00 87.19 200 HIS A CA 1
ATOM 1583 C C . HIS A 1 200 ? -23.498 5.651 35.072 1.00 87.19 200 HIS A C 1
ATOM 1585 O O . HIS A 1 200 ? -22.734 6.571 34.807 1.00 87.19 200 HIS A O 1
ATOM 1591 N N . TYR A 1 201 ? -24.413 5.741 36.032 1.00 92.62 201 TYR A N 1
ATOM 1592 C CA . TYR A 1 201 ? -24.625 6.940 36.838 1.00 92.62 201 TYR A CA 1
ATOM 1593 C C . TYR A 1 201 ? -24.230 6.678 38.290 1.00 92.62 201 TYR A C 1
ATOM 1595 O O . TYR A 1 201 ? -24.468 5.592 38.825 1.00 92.62 201 TYR A O 1
ATOM 1603 N N . VAL A 1 202 ? -23.599 7.666 38.917 1.00 91.75 202 VAL A N 1
ATOM 1604 C CA . VAL A 1 202 ? -23.032 7.571 40.266 1.00 91.75 202 VAL A CA 1
ATOM 1605 C C . VAL A 1 202 ? -23.459 8.801 41.052 1.00 91.75 202 VAL A C 1
ATOM 1607 O O . VAL A 1 202 ? -23.420 9.919 40.538 1.00 91.75 202 VAL A O 1
ATOM 1610 N N . ASP A 1 203 ? -23.885 8.607 42.296 1.00 93.44 203 ASP A N 1
ATOM 1611 C CA . ASP A 1 203 ? -24.090 9.716 43.222 1.00 93.44 203 ASP A CA 1
ATOM 1612 C C . ASP A 1 203 ? -22.719 10.215 43.703 1.00 93.44 203 ASP A C 1
ATOM 1614 O O . ASP A 1 203 ? -21.976 9.506 44.379 1.00 93.44 203 ASP A O 1
ATOM 1618 N N . MET A 1 204 ? -22.379 11.454 43.359 1.00 89.88 204 MET A N 1
ATOM 1619 C CA . MET A 1 204 ? -21.058 12.037 43.595 1.00 89.88 204 MET A CA 1
ATOM 1620 C C . MET A 1 204 ? -20.769 12.350 45.071 1.00 89.88 204 MET A C 1
ATOM 1622 O O . MET A 1 204 ? -19.631 12.676 45.408 1.00 89.88 204 MET A O 1
ATOM 1626 N N . LEU A 1 205 ? -21.767 12.277 45.959 1.00 91.12 205 LEU A N 1
ATOM 1627 C CA . LEU A 1 205 ? -21.575 12.449 47.402 1.00 91.12 205 LEU A CA 1
ATOM 1628 C C . LEU A 1 205 ? -21.267 11.123 48.097 1.00 91.12 205 LEU A C 1
ATOM 1630 O O . LEU A 1 205 ? -20.459 11.093 49.023 1.00 91.12 205 LEU A O 1
ATOM 1634 N N . SER A 1 206 ? -21.923 10.043 47.674 1.00 90.88 206 SER A N 1
ATOM 1635 C CA . SER A 1 206 ? -21.749 8.707 48.261 1.00 90.88 206 SER A CA 1
ATOM 1636 C C . SER A 1 206 ? -20.717 7.845 47.533 1.00 90.88 206 SER A C 1
ATOM 1638 O O . SER A 1 206 ? -20.138 6.953 48.146 1.00 90.88 206 SER A O 1
ATOM 1640 N N . GLY A 1 207 ? -20.464 8.119 46.251 1.00 86.81 207 GLY A N 1
ATOM 1641 C CA . GLY A 1 207 ? -19.634 7.295 45.373 1.00 86.81 207 GLY A CA 1
ATOM 1642 C C . GLY A 1 207 ? -20.324 6.018 44.884 1.00 86.81 207 GLY A C 1
ATOM 1643 O O . GLY A 1 207 ? -19.685 5.206 44.219 1.00 86.81 207 GLY A O 1
ATOM 1644 N N . GLU A 1 208 ? -21.607 5.829 45.198 1.00 92.19 208 GLU A N 1
ATOM 1645 C CA . GLU A 1 208 ? -22.349 4.614 44.868 1.00 92.19 208 GLU A CA 1
ATOM 1646 C C . GLU A 1 208 ? -23.107 4.747 43.536 1.00 92.19 208 GLU A C 1
ATOM 1648 O O . GLU A 1 208 ? -23.598 5.835 43.203 1.00 92.19 208 GLU A O 1
ATOM 1653 N N . PRO A 1 209 ? -23.259 3.648 42.771 1.00 93.19 209 PRO A N 1
ATOM 1654 C CA . PRO A 1 209 ? -24.108 3.632 41.588 1.00 93.19 209 PRO A CA 1
ATOM 1655 C C . PRO A 1 209 ? -25.540 4.062 41.925 1.00 93.19 209 PRO A C 1
ATOM 1657 O O . PRO A 1 209 ? -26.152 3.554 42.865 1.00 93.19 209 PRO A O 1
ATOM 1660 N N . SER A 1 210 ? -26.103 4.968 41.132 1.00 91.50 210 SER A N 1
ATOM 1661 C CA . SER A 1 210 ? -27.459 5.480 41.327 1.00 91.50 210 SER A CA 1
ATOM 1662 C C . SER A 1 210 ? -28.143 5.715 39.990 1.00 91.50 210 SER A C 1
ATOM 1664 O O . SER A 1 210 ? -27.536 6.220 39.059 1.00 91.50 210 SER A O 1
ATOM 1666 N N . THR A 1 211 ? -29.425 5.367 39.895 1.00 92.56 211 THR A N 1
ATOM 1667 C CA . THR A 1 211 ? -30.264 5.623 38.706 1.00 92.56 211 THR A CA 1
ATOM 1668 C C . THR A 1 211 ? -31.291 6.733 38.939 1.00 92.56 211 THR A C 1
ATOM 1670 O O . THR A 1 211 ? -32.099 7.025 38.058 1.00 92.56 211 THR A O 1
ATOM 1673 N N . ASP A 1 212 ? -31.266 7.374 40.113 1.00 92.75 212 ASP A N 1
ATOM 1674 C CA . ASP A 1 212 ? -32.146 8.495 40.432 1.00 92.75 212 ASP A CA 1
ATOM 1675 C C . ASP A 1 212 ? -31.640 9.786 39.777 1.00 92.75 212 ASP A C 1
ATOM 1677 O O . ASP A 1 212 ? -30.958 10.602 40.393 1.00 92.75 212 ASP A O 1
ATOM 1681 N N . LEU A 1 213 ? -32.008 9.982 38.511 1.00 87.75 213 LEU A N 1
ATOM 1682 C CA . LEU A 1 213 ? -31.655 11.180 37.743 1.00 87.75 213 LEU A CA 1
ATOM 1683 C C . LEU A 1 213 ? -32.323 12.467 38.266 1.00 87.75 213 LEU A C 1
ATOM 1685 O O . LEU A 1 213 ? -32.051 13.546 37.742 1.00 87.75 213 LEU A O 1
ATOM 1689 N N . SER A 1 214 ? -33.207 12.384 39.271 1.00 93.19 214 SER A N 1
ATOM 1690 C CA . SER A 1 214 ? -33.769 13.570 39.929 1.00 93.19 214 SER A CA 1
ATOM 1691 C C . SER A 1 214 ? -32.860 14.131 41.030 1.00 93.19 214 SER A C 1
ATOM 1693 O O . SER A 1 214 ? -33.002 15.296 41.411 1.00 93.19 214 SER A O 1
ATOM 1695 N N . ASN A 1 215 ? -31.898 13.335 41.512 1.00 91.06 215 ASN A N 1
ATOM 1696 C CA . ASN A 1 215 ? -30.891 13.766 42.471 1.00 91.06 215 ASN A CA 1
ATOM 1697 C C . ASN A 1 215 ? -29.795 14.590 41.755 1.00 91.06 215 ASN A C 1
ATOM 1699 O O . ASN A 1 215 ? -29.100 14.058 40.889 1.00 91.06 215 ASN A O 1
ATOM 1703 N N . PRO A 1 216 ? -29.575 15.871 42.125 1.00 92.94 216 PRO A N 1
ATOM 1704 C CA . PRO A 1 216 ? -28.620 16.750 41.441 1.00 92.94 216 PRO A CA 1
ATOM 1705 C C . PRO A 1 216 ? -27.151 16.337 41.617 1.00 92.94 216 PRO A C 1
ATOM 1707 O O . PRO A 1 216 ? -26.279 16.870 40.931 1.00 92.94 216 PRO A O 1
ATOM 1710 N N . TYR A 1 217 ? -26.867 15.421 42.545 1.00 92.19 217 TYR A N 1
ATOM 1711 C CA . TYR A 1 217 ? -25.537 14.859 42.754 1.00 92.19 217 TYR A CA 1
ATOM 1712 C C . TYR A 1 217 ? -25.298 13.585 41.945 1.00 92.19 217 TYR A C 1
ATOM 1714 O O . TYR A 1 217 ? -24.176 13.093 41.947 1.00 92.19 217 TYR A O 1
ATOM 1722 N N . VAL A 1 218 ? -26.303 13.054 41.245 1.00 92.31 218 VAL A N 1
ATOM 1723 C CA . VAL A 1 218 ? -26.128 11.910 40.348 1.00 92.31 218 VAL A CA 1
ATOM 1724 C C . VAL A 1 218 ? -25.621 12.408 39.001 1.00 92.31 218 VAL A C 1
ATOM 1726 O O . VAL A 1 218 ? -26.285 13.190 38.322 1.00 92.31 218 VAL A O 1
ATOM 1729 N N . GLN A 1 219 ? -24.428 11.962 38.617 1.00 91.75 219 GLN A N 1
ATOM 1730 C CA . GLN A 1 219 ? -23.804 12.288 37.336 1.00 91.75 219 GLN A CA 1
ATOM 1731 C C . GLN A 1 219 ? -23.436 11.013 36.586 1.00 91.75 219 GLN A C 1
ATOM 1733 O O . GLN A 1 219 ? -23.235 9.958 37.189 1.00 91.75 219 GLN A O 1
ATOM 1738 N N . GLU A 1 220 ? -23.370 11.106 35.260 1.00 90.88 220 GLU A N 1
ATOM 1739 C CA . GLU A 1 220 ? -22.850 10.013 34.450 1.00 90.88 220 GLU A CA 1
ATOM 1740 C C . GLU A 1 220 ? -21.353 9.853 34.733 1.00 90.88 220 GLU A C 1
ATOM 1742 O O . GLU A 1 220 ? -20.582 10.812 34.649 1.00 90.88 220 GLU A O 1
ATOM 1747 N N . TRP A 1 221 ? -20.939 8.637 35.072 1.00 86.19 221 TRP A N 1
ATOM 1748 C CA . TRP A 1 221 ? -19.538 8.273 35.116 1.00 86.19 221 TRP A CA 1
ATOM 1749 C C . TRP A 1 221 ? -18.967 8.367 33.707 1.00 86.19 221 TRP A C 1
ATOM 1751 O O . TRP A 1 221 ? -19.513 7.805 32.755 1.00 86.19 221 TRP A O 1
ATOM 1761 N N . LEU A 1 222 ? -17.852 9.066 33.568 1.00 86.81 222 LEU A N 1
ATOM 1762 C CA . LEU A 1 222 ? -17.190 9.204 32.287 1.00 86.81 222 LEU A CA 1
ATOM 1763 C C . LEU A 1 222 ? -16.145 8.097 32.124 1.00 86.81 222 LEU A C 1
ATOM 1765 O O . LEU A 1 222 ? -15.290 7.899 32.987 1.00 86.81 222 LEU A O 1
ATOM 1769 N N . GLY A 1 223 ? -16.248 7.350 31.028 1.00 84.62 223 GLY A N 1
ATOM 1770 C CA . GLY A 1 223 ? -15.243 6.390 30.592 1.00 84.62 223 GLY A CA 1
ATOM 1771 C C . GLY A 1 223 ? -14.233 7.019 29.635 1.00 84.62 223 GLY A C 1
ATOM 1772 O O . GLY A 1 223 ? -14.383 8.159 29.197 1.00 84.62 223 GLY A O 1
ATOM 1773 N N . GLU A 1 224 ? -13.218 6.242 29.279 1.00 88.62 224 GLU A N 1
ATOM 1774 C CA . GLU A 1 224 ? -12.230 6.585 28.257 1.00 88.62 224 GLU A CA 1
ATOM 1775 C C . GLU A 1 224 ? -12.373 5.625 27.073 1.00 88.62 224 GLU A C 1
ATOM 1777 O O . GLU A 1 224 ? -12.480 4.411 27.262 1.00 88.62 224 GLU A O 1
ATOM 1782 N N . ALA A 1 225 ? -12.382 6.166 25.855 1.00 88.00 225 ALA A N 1
ATOM 1783 C CA . ALA A 1 225 ? -12.393 5.396 24.618 1.00 88.00 225 ALA A CA 1
ATOM 1784 C C . ALA A 1 225 ? -11.176 5.757 23.753 1.00 88.00 225 ALA A C 1
ATOM 1786 O O . ALA A 1 225 ? -10.857 6.943 23.620 1.00 88.00 225 ALA A O 1
ATOM 1787 N N . PRO A 1 226 ? -10.491 4.765 23.155 1.00 93.12 226 PRO A N 1
ATOM 1788 C CA . PRO A 1 226 ? -9.379 5.031 22.254 1.00 93.12 226 PRO A CA 1
ATOM 1789 C C . PRO A 1 226 ? -9.871 5.698 20.967 1.00 93.12 226 PRO A C 1
ATOM 1791 O O . PRO A 1 226 ? -10.911 5.327 20.424 1.00 93.12 226 PRO A O 1
ATOM 1794 N N . VAL A 1 227 ? -9.082 6.636 20.452 1.00 93.94 227 VAL A N 1
ATOM 1795 C CA . VAL A 1 227 ? -9.223 7.177 19.098 1.00 93.94 227 VAL A CA 1
ATOM 1796 C C . VAL A 1 227 ? -8.173 6.518 18.219 1.00 93.94 227 VAL A C 1
ATOM 1798 O O . VAL A 1 227 ? -6.975 6.622 18.492 1.00 93.94 227 VAL A O 1
ATOM 1801 N N . TYR A 1 228 ? -8.612 5.839 17.165 1.00 95.94 228 TYR A N 1
ATOM 1802 C CA . TYR A 1 228 ? -7.715 5.217 16.197 1.00 95.94 228 TYR A CA 1
ATOM 1803 C C . TYR A 1 228 ? -7.381 6.163 15.035 1.00 95.94 228 TYR A C 1
ATOM 1805 O O . TYR A 1 228 ? -8.067 7.169 14.827 1.00 95.94 228 TYR A O 1
ATOM 1813 N N . PRO A 1 229 ? -6.312 5.874 14.269 1.00 96.81 229 PRO A N 1
ATOM 1814 C CA . PRO A 1 229 ? -5.945 6.693 13.124 1.00 96.81 229 PRO A CA 1
ATOM 1815 C C . PRO A 1 229 ? -7.057 6.799 12.073 1.00 96.81 229 PRO A C 1
ATOM 1817 O O . PRO A 1 229 ? -7.747 5.825 11.785 1.00 96.81 229 PRO A O 1
ATOM 1820 N N . ALA A 1 230 ? -7.173 7.953 11.412 1.00 94.81 230 ALA A N 1
ATOM 1821 C CA . ALA A 1 230 ? -8.194 8.180 10.379 1.00 94.81 230 ALA A CA 1
ATOM 1822 C C . ALA A 1 230 ? -8.063 7.236 9.166 1.00 94.81 230 ALA A C 1
ATOM 1824 O O . ALA A 1 230 ? -9.051 6.913 8.514 1.00 94.81 230 ALA A O 1
ATOM 1825 N N . CYS A 1 231 ? -6.845 6.767 8.873 1.00 93.75 231 CYS A N 1
ATOM 1826 C CA . CYS A 1 231 ? -6.584 5.776 7.822 1.00 93.75 231 CYS A CA 1
ATOM 1827 C C . CYS A 1 231 ? -7.068 4.359 8.190 1.00 93.75 231 CYS A C 1
ATOM 1829 O O . CYS A 1 231 ? -6.962 3.449 7.376 1.00 93.75 231 CYS A O 1
ATOM 1831 N N . TRP A 1 232 ? -7.548 4.166 9.419 1.00 94.88 232 TRP A N 1
ATOM 1832 C CA . TRP A 1 232 ? -8.053 2.906 9.953 1.00 94.88 232 TRP A CA 1
ATOM 1833 C C . TRP A 1 232 ? -9.541 3.001 10.297 1.00 94.88 232 TRP A C 1
ATOM 1835 O O . TRP A 1 232 ? -10.324 2.144 9.897 1.00 94.88 232 TRP A O 1
ATOM 1845 N N . GLU A 1 233 ? -9.934 4.047 11.024 1.00 91.81 233 GLU A N 1
ATOM 1846 C CA . GLU A 1 233 ? -11.291 4.205 11.544 1.00 91.81 233 GLU A CA 1
ATOM 1847 C C . GLU A 1 233 ? -12.334 4.229 10.413 1.00 91.81 233 GLU A C 1
ATOM 1849 O O . GLU A 1 233 ? -12.249 5.025 9.474 1.00 91.81 233 GLU A O 1
ATOM 1854 N N . GLY A 1 234 ? -13.329 3.342 10.501 1.00 88.44 234 GLY A N 1
ATOM 1855 C CA . GLY A 1 234 ? -14.408 3.237 9.515 1.00 88.44 234 GLY A CA 1
ATOM 1856 C C . GLY A 1 234 ? -13.983 2.722 8.132 1.00 88.44 234 GLY A C 1
ATOM 1857 O O . GLY A 1 234 ? -14.752 2.875 7.182 1.00 88.44 234 GLY A O 1
ATOM 1858 N N . LYS A 1 235 ? -12.778 2.150 7.994 1.00 92.50 235 LYS A N 1
ATOM 1859 C CA . LYS A 1 235 ? -12.292 1.524 6.752 1.00 92.50 235 LYS A CA 1
ATOM 1860 C C . LYS A 1 235 ? -12.534 0.018 6.767 1.00 92.50 235 LYS A C 1
ATOM 1862 O O . LYS A 1 235 ? -12.687 -0.580 7.827 1.00 92.50 235 LYS A O 1
ATOM 1867 N N . GLU A 1 236 ? -12.535 -0.608 5.591 1.00 94.38 236 GLU A N 1
ATOM 1868 C CA . GLU A 1 236 ? -12.600 -2.067 5.526 1.00 94.38 236 GLU A CA 1
ATOM 1869 C C . GLU A 1 236 ? -11.324 -2.712 6.084 1.00 94.38 236 GLU A C 1
ATOM 1871 O O . GLU A 1 236 ? -10.204 -2.192 5.978 1.00 94.38 236 GLU A O 1
ATOM 1876 N N . HIS A 1 237 ? -11.501 -3.890 6.670 1.00 94.81 237 HIS A N 1
ATOM 1877 C CA . HIS A 1 237 ? -10.440 -4.669 7.285 1.00 94.81 237 HIS A CA 1
ATOM 1878 C C . HIS A 1 237 ? -10.445 -6.068 6.676 1.00 94.81 237 HIS A C 1
ATOM 1880 O O . HIS A 1 237 ? -11.364 -6.862 6.892 1.00 94.81 237 HIS A O 1
ATOM 1886 N N . TRP A 1 238 ? -9.427 -6.349 5.865 1.00 95.50 238 TRP A N 1
ATOM 1887 C CA . TRP A 1 238 ? -9.247 -7.635 5.204 1.00 95.50 238 TRP A CA 1
ATOM 1888 C C . TRP A 1 238 ? -8.298 -8.477 6.042 1.00 95.50 238 TRP A C 1
ATOM 1890 O O . TRP A 1 238 ? -7.077 -8.308 6.010 1.00 95.50 238 TRP A O 1
ATOM 1900 N N . THR A 1 239 ? -8.872 -9.374 6.826 1.00 95.75 239 THR A N 1
ATOM 1901 C CA . THR A 1 239 ? -8.119 -10.208 7.753 1.00 95.75 239 THR A CA 1
ATOM 1902 C C . THR A 1 239 ? -7.746 -11.514 7.078 1.00 95.75 239 THR A C 1
ATOM 1904 O O . THR A 1 239 ? -8.600 -12.222 6.548 1.00 95.75 239 THR A O 1
ATOM 1907 N N . TRP A 1 240 ? -6.463 -11.851 7.130 1.00 95.75 240 TRP A N 1
ATOM 1908 C CA . TRP A 1 240 ? -5.954 -13.127 6.654 1.00 95.75 240 TRP A CA 1
ATOM 1909 C C . TRP A 1 240 ? -6.282 -14.242 7.654 1.00 95.75 240 TRP A C 1
ATOM 1911 O O . TRP A 1 240 ? -5.729 -14.275 8.756 1.00 95.75 240 TRP A O 1
ATOM 1921 N N . VAL A 1 241 ? -7.176 -15.158 7.273 1.00 92.38 241 VAL A N 1
ATOM 1922 C CA . VAL A 1 241 ? -7.629 -16.284 8.106 1.00 92.38 241 VAL A CA 1
ATOM 1923 C C . VAL A 1 241 ? -7.643 -17.551 7.262 1.00 92.38 241 VAL A C 1
ATOM 1925 O O . VAL A 1 241 ? -8.182 -17.558 6.164 1.00 92.38 241 VAL A O 1
ATOM 1928 N N . ASP A 1 242 ? -7.026 -18.623 7.764 1.00 89.19 242 ASP A N 1
ATOM 1929 C CA . ASP A 1 242 ? -7.063 -19.965 7.159 1.00 89.19 242 ASP A CA 1
ATOM 1930 C C . ASP A 1 242 ? -6.723 -20.041 5.652 1.00 89.19 242 ASP A C 1
ATOM 1932 O O . ASP A 1 242 ? -7.114 -20.979 4.962 1.00 89.19 242 ASP A O 1
ATOM 1936 N N . GLY A 1 243 ? -5.915 -19.099 5.149 1.00 87.56 243 GLY A N 1
ATOM 1937 C CA . GLY A 1 243 ? -5.442 -19.090 3.761 1.00 87.56 243 GLY A CA 1
ATOM 1938 C C . GLY A 1 243 ? -6.237 -18.206 2.798 1.00 87.56 243 GLY A C 1
ATOM 1939 O O . GLY A 1 243 ? -5.962 -18.266 1.598 1.00 87.56 243 GLY A O 1
ATOM 1940 N N . GLU A 1 244 ? -7.175 -17.404 3.306 1.00 93.44 244 GLU A N 1
ATOM 1941 C CA . GLU A 1 244 ? -8.018 -16.487 2.530 1.00 93.44 244 GLU A CA 1
ATOM 1942 C C . GLU A 1 244 ? -8.122 -15.112 3.220 1.00 93.44 244 GLU A C 1
ATOM 1944 O O . GLU A 1 244 ? -7.889 -14.975 4.427 1.00 93.44 244 GLU A O 1
ATOM 1949 N N . LEU A 1 245 ? -8.446 -14.071 2.446 1.00 93.44 245 LEU A N 1
ATOM 1950 C CA . LEU A 1 245 ? -8.766 -12.743 2.969 1.00 93.44 245 LEU A CA 1
ATOM 1951 C C . LEU A 1 245 ? -10.269 -12.625 3.225 1.00 93.44 245 LEU A C 1
ATOM 1953 O O . LEU A 1 245 ? -11.082 -12.610 2.302 1.00 93.44 245 LEU A O 1
ATOM 1957 N N . CYS A 1 246 ? -10.630 -12.459 4.492 1.00 91.31 246 CYS A N 1
ATOM 1958 C CA . CYS A 1 246 ? -12.005 -12.255 4.924 1.00 91.31 246 CYS A CA 1
ATOM 1959 C C . CYS A 1 246 ? -12.243 -10.779 5.246 1.00 91.31 246 CYS A C 1
ATOM 1961 O O . CYS A 1 246 ? -11.476 -10.176 5.998 1.00 91.31 246 CYS A O 1
ATOM 1963 N N . VAL A 1 247 ? -13.339 -10.208 4.740 1.00 81.44 247 VAL A N 1
ATOM 1964 C CA . VAL A 1 247 ? -13.819 -8.906 5.219 1.00 81.44 247 VAL A CA 1
ATOM 1965 C C . VAL A 1 247 ? -14.424 -9.124 6.599 1.00 81.44 247 VAL A C 1
ATOM 1967 O O . VAL A 1 247 ? -15.431 -9.823 6.735 1.00 81.44 247 VAL A O 1
ATOM 1970 N N . VAL A 1 248 ? -13.790 -8.565 7.625 1.00 63.62 248 VAL A N 1
ATOM 1971 C CA . VAL A 1 248 ? -14.365 -8.549 8.970 1.00 63.62 248 VAL A CA 1
ATOM 1972 C C . VAL A 1 248 ? -15.230 -7.288 9.077 1.00 63.62 248 VAL A C 1
ATOM 1974 O O . VAL A 1 248 ? -14.713 -6.206 8.792 1.00 63.62 248 VAL A O 1
ATOM 1977 N N . PRO A 1 249 ? -16.534 -7.420 9.391 1.00 47.62 249 PRO A N 1
ATOM 1978 C CA . PRO A 1 249 ? -17.442 -6.283 9.528 1.00 47.62 249 PRO A CA 1
ATOM 1979 C C . PRO A 1 249 ? -17.128 -5.401 10.741 1.00 47.62 249 PRO A C 1
ATOM 1981 O O . PRO A 1 249 ? -16.518 -5.905 11.714 1.00 47.62 249 PRO A O 1
#

Sequence (249 aa):
MLSCSALLFPDDTLNVTRLRPADHPDMSDWLTHFTGRARPASNNVDARIREMKPDQRLDAILAEGEFRPAVTYSGGLPAVCFTESSVAGVEYLIRDCGFPPWGIVFDRQWVFEQGGAPVWYYRSEVREELFQLSDRVRTWGVRLDGSDEMKSDWLHEREWRIPVETGTLKIDPDAVVATIIGAPDWKPSPIDVVTVGSGHYVDMLSGEPSTDLSNPYVQEWLGEAPVYPACWEGKEHWTWVDGELCVVP

Radius of gyration: 24.02 Å; chains: 1; bounding box: 60×51×77 Å